Protein AF-A0A518GZV2-F1 (afdb_monomer_lite)

Foldseek 3Di:
DFPWDWAAEPVRPGTDTDRQVQWDKDWFFAPPDDPQFRQTFIWTQHPVGWIKTWTWGRDPDPDDDDDDPTDTHIYTDDLLVVLLSCCNGPVNDDDPSNPVNSVQSVDPVSVVCVVVVNHDPPDDQPFFQWAQDPVQRWIDGNNDTQDRDDPVLVLLVQVRVQCNVVVNDQKDFQSDPDPVSVVVSQVVVVVVCVVRVHQKHWDDDPRMIGMDGDPRPPPD

Organism: NCBI:txid2527974

Secondary structure (DSSP, 8-state):
---EEEEE-TTSS-EEEEEGGGSEEEEE--TTS-TT----EEEEE-TTS-EEEEEE------SS-------EEEEEE-HHHHHHHHHHHTTT---GGGGGGHHHHH-HHHHHHHHTT---TT--SSS---EEETTTTEEEETTEEEEEPPTT-HHHHHHHHHHHHTT--SEEE--SS-HHHHHHHHHHHHHHHHHHT-SEEEEEETTEEEEEE-------

Radius of gyration: 24.45 Å; chains: 1; bounding box: 64×36×70 Å

Structure (mmCIF, N/CA/C/O backbone):
data_AF-A0A518GZV2-F1
#
_entry.id   AF-A0A518GZV2-F1
#
loop_
_atom_site.group_PDB
_atom_site.id
_atom_site.type_symbol
_atom_site.label_atom_id
_atom_site.label_alt_id
_atom_site.label_comp_id
_atom_site.label_asym_id
_atom_site.label_entity_id
_atom_site.label_seq_id
_atom_site.pdbx_PDB_ins_code
_atom_site.Cartn_x
_atom_site.Cartn_y
_atom_site.Cartn_z
_atom_site.occupancy
_atom_site.B_iso_or_equiv
_atom_site.auth_seq_id
_atom_site.auth_comp_id
_atom_site.auth_asym_id
_atom_site.auth_atom_id
_atom_site.pdbx_PDB_model_num
ATOM 1 N N . MET A 1 1 ? 35.710 0.572 -11.833 1.00 52.84 1 MET A N 1
ATOM 2 C CA . MET A 1 1 ? 34.700 1.644 -11.861 1.00 52.84 1 MET A CA 1
ATOM 3 C C . MET A 1 1 ? 33.528 1.099 -11.088 1.00 52.84 1 MET A C 1
ATOM 5 O O . MET A 1 1 ? 33.204 -0.058 -11.306 1.00 52.84 1 MET A O 1
ATOM 9 N N . SER A 1 2 ? 33.038 1.833 -10.097 1.00 51.59 2 SER A N 1
ATOM 10 C CA . SER A 1 2 ? 31.837 1.422 -9.377 1.00 51.59 2 SER A CA 1
ATOM 11 C C . SER A 1 2 ? 30.657 2.058 -10.093 1.00 51.59 2 SER A C 1
ATOM 13 O O . SER A 1 2 ? 30.581 3.288 -10.125 1.00 51.59 2 SER A O 1
ATOM 15 N N . ASP A 1 3 ? 29.789 1.239 -10.682 1.00 80.88 3 ASP A N 1
ATOM 16 C CA . ASP A 1 3 ? 28.594 1.702 -11.389 1.00 80.88 3 ASP A CA 1
ATOM 17 C C . ASP A 1 3 ? 27.503 2.018 -10.356 1.00 80.88 3 ASP A C 1
ATOM 19 O O . ASP A 1 3 ? 26.580 1.238 -10.108 1.00 80.88 3 ASP A O 1
ATOM 23 N N . TYR A 1 4 ? 27.674 3.154 -9.673 1.00 87.38 4 TYR A N 1
ATOM 24 C CA . TYR A 1 4 ? 26.629 3.731 -8.838 1.00 87.38 4 TYR A CA 1
ATOM 25 C C . TYR A 1 4 ? 25.647 4.494 -9.720 1.00 87.38 4 TYR A C 1
ATOM 27 O O . TYR A 1 4 ? 26.049 5.388 -10.465 1.00 87.38 4 TYR A O 1
ATOM 35 N N . ILE A 1 5 ? 24.363 4.186 -9.580 1.00 88.75 5 ILE A N 1
ATOM 36 C CA . ILE A 1 5 ? 23.274 4.937 -10.212 1.00 88.75 5 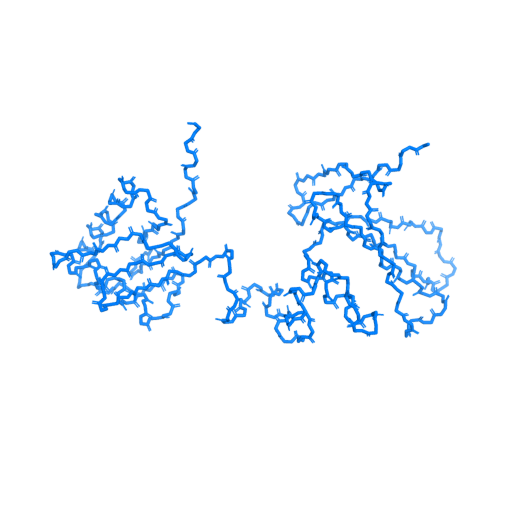ILE A CA 1
ATOM 37 C C . ILE A 1 5 ? 22.510 5.739 -9.163 1.00 88.75 5 ILE A C 1
ATOM 39 O O . ILE A 1 5 ? 22.469 5.358 -7.991 1.00 88.75 5 ILE A O 1
ATOM 43 N N . TRP A 1 6 ? 21.883 6.830 -9.591 1.00 86.12 6 TRP A N 1
ATOM 44 C CA . TRP A 1 6 ? 20.967 7.609 -8.763 1.00 86.12 6 TRP A CA 1
ATOM 45 C C . TRP A 1 6 ? 19.537 7.230 -9.116 1.00 86.12 6 TRP A C 1
ATOM 47 O O . TRP A 1 6 ? 19.106 7.418 -10.249 1.00 86.12 6 TRP A O 1
ATOM 57 N N . VAL A 1 7 ? 18.820 6.681 -8.140 1.00 84.69 7 VAL A N 1
ATOM 58 C CA . VAL A 1 7 ? 17.443 6.217 -8.308 1.00 84.69 7 VAL A CA 1
ATOM 59 C C . VAL A 1 7 ? 16.494 7.210 -7.664 1.00 84.69 7 VAL A C 1
ATOM 61 O O . VAL A 1 7 ? 16.694 7.597 -6.509 1.00 84.69 7 VAL A O 1
ATOM 64 N N . SER A 1 8 ? 15.463 7.608 -8.404 1.00 81.06 8 SER A N 1
ATOM 65 C CA . SER A 1 8 ? 14.376 8.443 -7.894 1.00 81.06 8 SER A CA 1
ATOM 66 C C . SER A 1 8 ? 13.304 7.583 -7.222 1.00 81.06 8 SER A C 1
ATOM 68 O O . SER A 1 8 ? 12.973 6.500 -7.702 1.00 81.06 8 SER A O 1
ATOM 70 N N . ARG A 1 9 ? 12.727 8.087 -6.128 1.00 76.75 9 ARG A N 1
ATOM 71 C CA . ARG A 1 9 ? 11.480 7.539 -5.571 1.00 76.75 9 ARG A CA 1
ATOM 72 C C . ARG A 1 9 ? 10.274 8.073 -6.339 1.00 76.75 9 ARG A C 1
ATOM 74 O O . ARG A 1 9 ? 10.326 9.212 -6.801 1.00 76.75 9 ARG A O 1
ATOM 81 N N . GLU A 1 10 ? 9.168 7.326 -6.366 1.00 60.62 10 GLU A N 1
ATOM 82 C CA . GLU A 1 10 ? 7.900 7.748 -6.998 1.00 60.62 10 GLU A CA 1
ATOM 83 C C . GLU A 1 10 ? 7.401 9.126 -6.516 1.00 60.62 10 GLU A C 1
ATOM 85 O O . GLU A 1 10 ? 6.753 9.858 -7.258 1.00 60.62 10 GLU A O 1
ATOM 90 N N . ASN A 1 11 ? 7.752 9.549 -5.294 1.00 56.66 11 ASN A N 1
ATOM 91 C CA . ASN A 1 11 ? 7.368 10.864 -4.770 1.00 56.66 11 ASN A CA 1
ATOM 92 C C . ASN A 1 11 ? 8.246 12.041 -5.247 1.00 56.66 11 ASN A C 1
ATOM 94 O O . ASN A 1 11 ? 8.014 13.169 -4.815 1.00 56.66 11 ASN A O 1
ATOM 98 N N . ALA A 1 12 ? 9.252 11.790 -6.093 1.00 59.66 12 ALA A N 1
ATOM 99 C CA . ALA A 1 12 ? 10.122 12.768 -6.757 1.00 59.66 12 ALA A CA 1
ATOM 100 C C . ALA A 1 12 ? 10.906 13.750 -5.850 1.00 59.66 12 ALA A C 1
ATOM 102 O O . ALA A 1 12 ? 11.525 14.687 -6.353 1.00 59.66 12 ALA A O 1
ATOM 103 N N . LEU A 1 13 ? 10.932 13.556 -4.524 1.00 55.88 13 LEU A N 1
ATOM 104 C CA . LEU A 1 13 ? 11.562 14.499 -3.580 1.00 55.88 13 LEU A CA 1
ATOM 105 C C . LEU A 1 13 ? 12.992 14.120 -3.156 1.00 55.88 13 LEU A C 1
ATOM 107 O O . LEU A 1 13 ? 13.599 14.826 -2.349 1.00 55.88 13 LEU A O 1
ATOM 111 N N . GLY A 1 14 ? 13.558 13.036 -3.693 1.00 71.50 14 GLY A N 1
ATOM 112 C CA . GLY A 1 14 ? 14.938 12.648 -3.409 1.00 71.50 14 GLY A CA 1
ATOM 113 C C . GLY A 1 14 ? 15.449 11.495 -4.267 1.00 71.50 14 GLY A C 1
ATOM 114 O O . GLY A 1 14 ? 14.668 10.696 -4.784 1.00 71.50 14 GLY A O 1
ATOM 115 N N . GLN A 1 15 ? 16.776 11.419 -4.381 1.00 83.94 15 GLN A N 1
ATOM 116 C CA . GLN A 1 15 ? 17.492 10.324 -5.030 1.00 83.94 15 GLN A CA 1
ATOM 117 C C . GLN A 1 15 ? 18.386 9.598 -4.029 1.00 83.94 15 GLN A C 1
ATOM 119 O O . GLN A 1 15 ? 18.891 10.200 -3.077 1.00 83.94 15 GLN A O 1
ATOM 124 N N . PHE A 1 16 ? 18.618 8.310 -4.258 1.00 83.06 16 PHE A N 1
ATOM 125 C CA . PHE A 1 16 ? 19.595 7.529 -3.505 1.00 83.06 16 PHE A CA 1
ATOM 126 C C . PHE A 1 16 ? 20.538 6.787 -4.447 1.00 83.06 16 PHE A C 1
ATOM 128 O O . PHE A 1 16 ? 20.163 6.407 -5.554 1.00 83.06 16 PHE A O 1
ATOM 135 N N . ALA A 1 17 ? 21.775 6.591 -3.992 1.00 90.19 17 ALA A N 1
ATOM 136 C CA . ALA A 1 17 ? 22.772 5.845 -4.741 1.00 90.19 17 ALA A CA 1
ATOM 137 C C . ALA A 1 17 ? 22.552 4.333 -4.570 1.00 90.19 17 ALA A C 1
ATOM 139 O O . ALA A 1 17 ? 22.414 3.849 -3.442 1.00 90.19 17 ALA A O 1
ATOM 140 N N . VAL A 1 18 ? 22.568 3.590 -5.676 1.00 89.62 18 VAL A N 1
ATOM 141 C CA . VAL A 1 18 ? 22.506 2.120 -5.696 1.00 89.62 18 VAL A CA 1
ATOM 142 C C . VAL A 1 18 ? 23.759 1.564 -6.350 1.00 89.62 18 VAL A C 1
ATOM 144 O O . VAL A 1 18 ? 24.149 2.010 -7.424 1.00 89.62 18 VAL A O 1
ATOM 147 N N . ASP A 1 19 ? 24.377 0.580 -5.699 1.00 93.00 19 ASP A N 1
ATOM 148 C CA . ASP A 1 19 ? 25.480 -0.204 -6.257 1.00 93.00 19 ASP A CA 1
ATOM 149 C C . ASP A 1 19 ? 24.919 -1.385 -7.057 1.00 93.00 19 ASP A C 1
ATOM 151 O O . ASP A 1 19 ? 24.487 -2.393 -6.480 1.00 93.00 19 ASP A O 1
ATOM 155 N N . LEU A 1 20 ? 24.916 -1.272 -8.387 1.00 89.62 20 LEU A N 1
ATOM 156 C CA . LEU A 1 20 ? 24.349 -2.304 -9.256 1.00 89.62 20 LEU A CA 1
ATOM 157 C C . LEU A 1 20 ? 25.100 -3.639 -9.175 1.00 89.62 20 LEU A C 1
ATOM 159 O O . LEU A 1 20 ? 24.491 -4.686 -9.396 1.00 89.62 20 LEU A O 1
ATOM 163 N N . HIS A 1 21 ? 26.381 -3.651 -8.791 1.00 91.00 21 HIS A N 1
ATOM 164 C CA . HIS A 1 21 ? 27.152 -4.895 -8.663 1.00 91.00 21 HIS A CA 1
ATOM 165 C C . HIS A 1 21 ? 26.687 -5.771 -7.501 1.00 91.00 21 HIS A C 1
ATOM 167 O O . HIS A 1 21 ? 27.001 -6.961 -7.453 1.00 91.00 21 HIS A O 1
ATOM 173 N N . ARG A 1 22 ? 25.951 -5.189 -6.551 1.00 92.38 22 ARG A N 1
ATOM 174 C CA . ARG A 1 22 ? 25.375 -5.910 -5.415 1.00 92.38 22 ARG A CA 1
ATOM 175 C C . ARG A 1 22 ? 23.944 -6.370 -5.668 1.00 92.38 22 ARG A C 1
ATOM 177 O O . ARG A 1 22 ? 23.386 -7.043 -4.807 1.00 92.38 22 ARG A O 1
ATOM 184 N N . CYS A 1 23 ? 23.355 -5.996 -6.798 1.00 93.50 23 CYS A N 1
ATOM 185 C CA . CYS A 1 23 ? 21.969 -6.297 -7.108 1.00 93.50 23 CYS A CA 1
ATOM 186 C C . CYS A 1 23 ? 21.848 -7.578 -7.938 1.00 93.50 23 CYS A C 1
ATOM 188 O O . CYS A 1 23 ? 22.694 -7.877 -8.784 1.00 93.50 23 CYS A O 1
ATOM 190 N N . GLN A 1 24 ? 20.755 -8.311 -7.746 1.00 94.12 24 GLN A N 1
ATOM 191 C CA . GLN A 1 24 ? 20.370 -9.373 -8.667 1.00 94.12 24 GLN A CA 1
ATOM 192 C C . GLN A 1 24 ? 19.677 -8.750 -9.878 1.00 94.12 24 GLN A C 1
ATOM 194 O O . GLN A 1 24 ? 18.736 -7.976 -9.732 1.00 94.12 24 GLN A O 1
ATOM 199 N N . ARG A 1 25 ? 20.160 -9.066 -11.081 1.00 93.56 25 ARG A N 1
ATOM 200 C CA . ARG A 1 25 ? 19.688 -8.462 -12.331 1.00 93.56 25 ARG A CA 1
ATOM 201 C C . ARG A 1 25 ? 18.723 -9.391 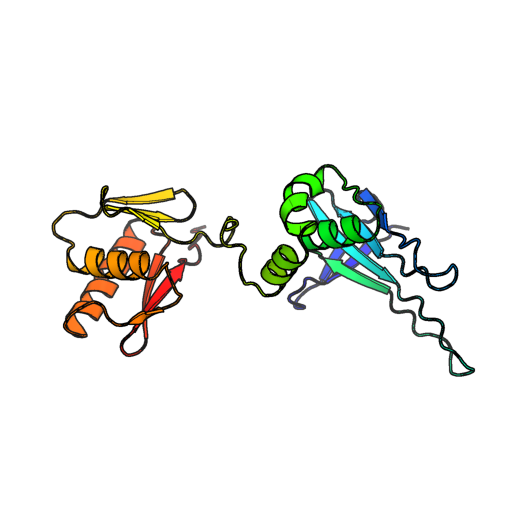-13.064 1.00 93.56 25 ARG A C 1
ATOM 203 O O . ARG A 1 25 ? 19.066 -10.537 -13.348 1.00 93.56 25 ARG A O 1
ATOM 210 N N . PHE A 1 26 ? 17.582 -8.848 -13.473 1.00 91.06 26 PHE A N 1
ATOM 211 C CA . PHE A 1 26 ? 16.558 -9.515 -14.268 1.00 91.06 26 PHE A CA 1
ATOM 212 C C . PHE A 1 26 ? 16.372 -8.763 -15.584 1.00 91.06 26 PHE A C 1
ATOM 214 O O . PHE A 1 26 ? 16.049 -7.578 -15.597 1.00 91.06 26 PHE A O 1
ATOM 221 N N . ARG A 1 27 ? 16.617 -9.437 -16.708 1.00 87.25 27 ARG A N 1
ATOM 222 C CA . ARG A 1 27 ? 16.470 -8.854 -18.045 1.00 87.25 27 ARG A CA 1
ATOM 223 C C . ARG A 1 27 ? 15.142 -9.312 -18.632 1.00 87.25 27 ARG A C 1
ATOM 225 O O . ARG A 1 27 ? 14.979 -10.503 -18.881 1.00 87.25 27 ARG A O 1
ATOM 232 N N . VAL A 1 28 ? 14.233 -8.370 -18.865 1.00 81.19 28 VAL A N 1
ATOM 233 C CA . VAL A 1 28 ? 12.931 -8.641 -19.473 1.00 81.19 28 VAL A CA 1
ATOM 234 C C . VAL A 1 28 ? 12.968 -8.148 -20.914 1.00 81.19 28 VAL A C 1
ATOM 236 O O . VAL A 1 28 ? 13.054 -6.951 -21.176 1.00 81.19 28 VAL A O 1
ATOM 239 N N . SER A 1 29 ? 12.961 -9.090 -21.851 1.00 73.06 29 SER A N 1
ATOM 240 C CA . SER A 1 29 ? 12.822 -8.828 -23.285 1.00 73.06 29 SER A CA 1
ATOM 241 C C . SER A 1 29 ? 11.409 -9.206 -23.705 1.00 73.06 29 SER A C 1
ATOM 243 O O . SER A 1 29 ? 11.003 -10.332 -23.428 1.00 73.06 29 SER A O 1
ATOM 245 N N . ASP A 1 30 ? 10.676 -8.309 -24.365 1.00 69.56 30 ASP A N 1
ATOM 246 C CA . ASP A 1 30 ? 9.391 -8.668 -24.967 1.00 69.56 30 ASP A CA 1
ATOM 247 C C . ASP A 1 30 ? 9.653 -9.312 -26.338 1.00 69.56 30 ASP A C 1
ATOM 249 O O . ASP A 1 30 ? 10.042 -8.610 -27.272 1.00 69.56 30 ASP A O 1
ATOM 253 N N . PRO A 1 31 ? 9.448 -10.632 -26.498 1.00 67.12 31 PRO A N 1
ATOM 254 C CA . PRO A 1 31 ? 9.729 -11.319 -27.757 1.00 67.12 31 PRO A CA 1
ATOM 255 C C . PRO A 1 31 ? 8.790 -10.896 -28.898 1.00 67.12 31 PRO A C 1
ATOM 257 O O . PRO A 1 31 ? 9.008 -11.291 -30.042 1.00 67.12 31 PRO A O 1
ATOM 260 N N . ARG A 1 32 ? 7.720 -10.141 -28.606 1.00 66.62 32 ARG A N 1
ATOM 261 C CA . ARG A 1 32 ? 6.765 -9.634 -29.601 1.00 66.62 32 ARG A CA 1
ATOM 262 C C . ARG A 1 32 ? 7.215 -8.314 -30.215 1.00 66.62 32 ARG A C 1
ATOM 264 O O . ARG A 1 32 ? 6.684 -7.932 -31.257 1.00 66.62 32 ARG A O 1
ATOM 271 N N . ILE A 1 33 ? 8.149 -7.609 -29.579 1.00 63.59 33 ILE A N 1
ATOM 272 C CA . ILE A 1 33 ? 8.684 -6.359 -30.107 1.00 63.59 33 ILE A CA 1
ATOM 273 C C . ILE A 1 33 ? 9.853 -6.724 -31.032 1.00 63.59 33 ILE A C 1
ATOM 275 O O . ILE A 1 33 ? 10.789 -7.408 -30.630 1.00 63.59 33 ILE A O 1
ATOM 279 N N . HIS A 1 34 ? 9.737 -6.359 -32.313 1.00 55.53 34 HIS A N 1
ATOM 280 C CA . HIS A 1 34 ? 10.716 -6.684 -33.356 1.00 55.53 34 HIS A CA 1
ATOM 281 C C . HIS A 1 34 ? 12.145 -6.257 -32.971 1.00 55.53 34 HIS A C 1
ATOM 283 O O . HIS A 1 34 ? 12.321 -5.252 -32.289 1.00 55.53 34 HIS A O 1
ATOM 289 N N . GLU A 1 35 ? 13.138 -6.979 -33.509 1.00 57.12 35 GLU A N 1
ATOM 290 C CA . GLU A 1 35 ? 14.598 -6.947 -33.251 1.00 57.12 35 GLU A CA 1
ATOM 291 C C . GLU A 1 35 ? 15.288 -5.565 -33.158 1.00 57.12 35 GLU A C 1
ATOM 293 O O . GLU A 1 35 ? 16.473 -5.491 -32.840 1.00 57.12 35 GLU A O 1
ATOM 298 N N . TRP A 1 36 ? 14.598 -4.468 -33.468 1.00 55.41 36 TRP A N 1
ATOM 299 C CA . TRP A 1 36 ? 15.145 -3.108 -33.505 1.00 55.41 36 TRP A CA 1
ATOM 300 C C . TRP A 1 36 ? 14.583 -2.191 -32.411 1.00 55.41 36 TRP A C 1
ATOM 302 O O . TRP A 1 36 ? 15.079 -1.082 -32.246 1.00 55.41 36 TRP A O 1
ATOM 312 N N . ALA A 1 37 ? 13.580 -2.648 -31.657 1.00 53.34 37 ALA A N 1
ATOM 313 C CA . ALA A 1 37 ? 12.987 -1.934 -30.530 1.00 53.34 37 ALA A CA 1
ATOM 314 C C . ALA A 1 37 ? 13.052 -2.810 -29.272 1.00 53.34 37 ALA A C 1
ATOM 316 O O . ALA A 1 37 ? 12.044 -3.082 -28.626 1.00 53.34 37 ALA A O 1
ATOM 317 N N . ASP A 1 38 ? 14.257 -3.267 -28.923 1.00 54.62 38 ASP A N 1
ATOM 318 C CA . ASP A 1 38 ? 14.536 -3.865 -27.617 1.00 54.62 38 ASP A CA 1
ATOM 319 C C . ASP A 1 38 ? 14.320 -2.787 -26.536 1.00 54.62 38 ASP A C 1
ATOM 321 O O . ASP A 1 38 ? 15.277 -2.202 -26.022 1.00 54.62 38 ASP A O 1
ATOM 325 N N . THR A 1 39 ? 13.063 -2.494 -26.183 1.00 58.09 39 THR A N 1
ATOM 326 C CA . THR A 1 39 ? 12.733 -1.799 -24.938 1.00 58.09 39 THR A CA 1
ATOM 327 C C . THR A 1 39 ? 13.089 -2.763 -23.823 1.00 58.09 39 THR A C 1
ATOM 329 O O . THR A 1 39 ? 12.298 -3.603 -23.382 1.00 58.09 39 THR A O 1
ATOM 332 N N . LEU A 1 40 ? 14.355 -2.701 -23.435 1.00 65.88 40 LEU A N 1
ATOM 333 C CA . LEU A 1 40 ? 14.915 -3.582 -22.448 1.00 65.88 40 LEU A CA 1
ATOM 334 C C . LEU A 1 40 ? 14.557 -3.040 -21.073 1.00 65.88 40 LEU A C 1
ATOM 336 O O . LEU A 1 40 ? 15.272 -2.212 -20.518 1.00 65.88 40 LEU A O 1
ATOM 340 N N . CYS A 1 41 ? 13.464 -3.534 -20.500 1.00 84.25 41 CYS A N 1
ATOM 341 C CA . CYS A 1 41 ? 13.237 -3.323 -19.079 1.00 84.25 41 CYS A CA 1
ATOM 342 C C . CYS A 1 41 ? 14.202 -4.234 -18.316 1.00 84.25 41 CYS A C 1
ATOM 344 O O . CYS A 1 41 ? 14.110 -5.466 -18.363 1.00 84.25 41 CYS A O 1
ATOM 346 N N . ILE A 1 42 ? 15.174 -3.624 -17.644 1.00 90.94 42 ILE A N 1
ATOM 347 C CA . ILE A 1 42 ? 16.039 -4.335 -16.707 1.00 90.94 42 ILE A CA 1
ATOM 348 C C . ILE A 1 42 ? 15.532 -4.021 -15.306 1.00 90.94 42 ILE A C 1
ATOM 350 O O . ILE A 1 42 ? 15.394 -2.858 -14.949 1.00 90.94 42 ILE A O 1
ATOM 354 N N . TYR A 1 43 ? 15.303 -5.051 -14.502 1.00 93.94 43 TYR A N 1
ATOM 355 C CA . TYR A 1 43 ? 15.004 -4.892 -13.086 1.00 93.94 43 TYR A CA 1
ATOM 356 C C . TYR A 1 43 ? 16.207 -5.324 -12.255 1.00 93.94 43 TYR A C 1
ATOM 358 O O . TYR A 1 43 ? 16.899 -6.289 -12.592 1.00 93.94 43 TYR A O 1
ATOM 366 N N . TYR A 1 44 ? 16.452 -4.618 -11.162 1.00 95.00 44 TYR A N 1
ATOM 367 C CA . TYR A 1 44 ? 17.484 -4.936 -10.189 1.00 95.00 44 TYR A CA 1
ATOM 368 C C . TYR A 1 44 ? 16.838 -5.121 -8.820 1.00 95.00 44 TYR A C 1
ATOM 370 O O . TYR A 1 44 ? 16.173 -4.211 -8.336 1.00 95.00 44 TYR A O 1
ATOM 378 N N . LEU A 1 45 ? 17.055 -6.273 -8.191 1.00 95.12 45 LEU A N 1
ATOM 379 C CA . LEU A 1 45 ? 16.702 -6.509 -6.794 1.00 95.12 45 LEU A CA 1
ATOM 380 C C . LEU A 1 45 ? 17.915 -6.187 -5.922 1.00 95.12 45 LEU A C 1
ATOM 382 O O . LEU A 1 45 ? 18.966 -6.828 -6.033 1.00 95.12 45 LEU A O 1
ATOM 386 N N . THR A 1 46 ? 17.789 -5.172 -5.079 1.00 94.25 46 THR A N 1
ATOM 387 C CA . THR A 1 46 ? 18.839 -4.750 -4.151 1.00 94.25 46 THR A CA 1
ATOM 388 C C . THR A 1 46 ? 18.948 -5.720 -2.960 1.00 94.25 46 THR A C 1
ATOM 390 O O . THR A 1 46 ? 17.978 -6.397 -2.614 1.00 94.25 46 THR A O 1
ATOM 393 N N . PRO A 1 47 ? 20.094 -5.772 -2.247 1.00 91.69 47 PRO A N 1
ATOM 394 C CA . PRO A 1 47 ? 20.242 -6.612 -1.051 1.00 91.69 47 PRO A CA 1
ATOM 395 C C . PRO A 1 47 ? 19.261 -6.310 0.091 1.00 91.69 47 PRO A C 1
ATOM 397 O O . PRO A 1 47 ? 19.093 -7.143 0.976 1.00 91.69 47 PRO A O 1
ATOM 400 N N . ASP A 1 48 ? 18.673 -5.113 0.109 1.00 88.81 48 ASP A N 1
ATOM 401 C CA . ASP A 1 48 ? 17.662 -4.695 1.085 1.00 88.81 48 ASP A CA 1
ATOM 402 C C . ASP A 1 48 ? 16.216 -4.912 0.599 1.00 88.81 48 ASP A C 1
ATOM 404 O O . ASP A 1 48 ? 15.287 -4.476 1.270 1.00 88.81 48 ASP A O 1
ATOM 408 N N . GLY A 1 49 ? 16.021 -5.619 -0.522 1.00 91.00 49 GLY A N 1
ATOM 409 C CA . GLY A 1 49 ? 14.709 -6.079 -0.988 1.00 91.00 49 GLY A CA 1
ATOM 410 C C . GLY A 1 49 ? 13.940 -5.096 -1.870 1.00 91.00 49 GLY A C 1
ATOM 411 O O . GLY A 1 49 ? 12.761 -5.314 -2.127 1.00 91.00 49 GLY A O 1
ATOM 412 N N . ARG A 1 50 ? 14.577 -4.019 -2.339 1.00 92.25 50 ARG A N 1
ATOM 413 C CA . ARG A 1 50 ? 13.947 -3.021 -3.210 1.00 92.25 50 ARG A CA 1
ATOM 414 C C . ARG A 1 50 ? 14.136 -3.384 -4.672 1.00 92.25 50 ARG A C 1
ATOM 416 O O . ARG A 1 50 ? 15.186 -3.895 -5.067 1.00 92.25 50 ARG A O 1
ATOM 423 N N . TRP A 1 51 ? 13.138 -3.060 -5.479 1.00 94.88 51 TRP A N 1
ATOM 424 C CA . TRP A 1 51 ? 13.198 -3.250 -6.917 1.00 94.88 51 TRP A CA 1
ATOM 425 C C . TRP A 1 51 ? 13.495 -1.932 -7.615 1.00 94.88 51 TRP A C 1
ATOM 427 O O . TRP A 1 51 ? 12.832 -0.927 -7.385 1.00 94.88 51 TRP A O 1
ATOM 437 N N . ILE A 1 52 ? 14.506 -1.938 -8.479 1.00 94.50 52 ILE A N 1
ATOM 438 C CA . ILE A 1 52 ? 14.855 -0.800 -9.326 1.00 94.50 52 ILE A CA 1
ATOM 439 C C . ILE A 1 52 ? 14.565 -1.172 -10.769 1.00 94.50 52 ILE A C 1
ATOM 441 O O . ILE A 1 52 ? 15.146 -2.127 -11.289 1.00 94.50 52 ILE A O 1
ATOM 445 N N . LYS A 1 53 ? 13.699 -0.409 -11.424 1.00 93.06 53 LYS A N 1
ATOM 446 C CA . LYS A 1 53 ? 13.450 -0.500 -12.857 1.00 93.06 53 LYS A CA 1
ATOM 447 C C . LYS A 1 53 ? 14.410 0.433 -13.582 1.00 93.06 53 LYS A C 1
ATOM 449 O O . LYS A 1 53 ? 14.515 1.616 -13.275 1.00 93.06 53 LYS A O 1
ATOM 454 N N . HIS A 1 54 ? 15.127 -0.127 -14.541 1.00 91.81 54 HIS A N 1
ATOM 455 C CA . HIS A 1 54 ? 15.944 0.594 -15.499 1.00 91.81 54 HIS A CA 1
ATOM 456 C C . HIS A 1 54 ? 15.225 0.568 -16.840 1.00 91.81 54 HIS A C 1
ATOM 458 O O . HIS A 1 54 ? 14.984 -0.505 -17.411 1.00 91.81 54 HIS A O 1
ATOM 464 N N . VAL A 1 55 ? 14.874 1.760 -17.309 1.00 84.31 55 VAL A N 1
ATOM 465 C CA . VAL A 1 55 ? 14.231 1.971 -18.598 1.00 84.31 55 VAL A CA 1
ATOM 466 C C . VAL A 1 55 ? 15.233 2.676 -19.500 1.00 84.31 55 VAL A C 1
ATOM 468 O O . VAL A 1 55 ? 15.695 3.773 -19.191 1.00 84.31 55 VAL A O 1
ATOM 471 N N . GLY A 1 56 ? 15.588 2.002 -20.591 1.00 79.50 56 GLY A N 1
ATOM 472 C CA . GLY A 1 56 ? 16.275 2.611 -21.720 1.00 79.50 56 GLY A CA 1
ATOM 473 C C . GLY A 1 56 ? 15.311 2.649 -22.895 1.00 79.50 56 GLY A C 1
ATOM 474 O O . GLY A 1 56 ? 14.875 1.592 -23.362 1.00 79.50 56 GLY A O 1
ATOM 475 N N . ASP A 1 57 ? 14.954 3.846 -23.352 1.00 65.19 57 ASP A N 1
ATOM 476 C CA . ASP A 1 57 ? 14.124 3.997 -24.544 1.00 65.19 57 ASP A CA 1
ATOM 477 C C . ASP A 1 57 ? 14.990 3.891 -25.804 1.00 65.19 57 ASP A C 1
ATOM 479 O O . ASP A 1 57 ? 15.787 4.770 -26.121 1.00 65.19 57 ASP A O 1
ATOM 483 N N . ASN A 1 58 ? 14.804 2.799 -26.547 1.00 59.75 58 ASN A N 1
ATOM 484 C CA . ASN A 1 58 ? 15.268 2.656 -27.925 1.00 59.75 58 ASN A CA 1
ATOM 485 C C . ASN A 1 58 ? 14.078 2.915 -28.853 1.00 59.75 58 ASN A C 1
ATOM 487 O O . ASN A 1 58 ? 13.435 1.984 -29.336 1.00 59.75 58 ASN A O 1
ATOM 491 N N . MET A 1 59 ? 13.745 4.184 -29.077 1.00 54.75 59 MET A N 1
ATOM 492 C CA . MET A 1 59 ? 12.766 4.549 -30.100 1.00 54.75 59 MET A CA 1
ATOM 493 C C . MET A 1 59 ? 13.505 4.823 -31.416 1.00 54.75 59 MET A C 1
ATOM 495 O O . MET A 1 59 ? 14.244 5.806 -31.497 1.00 54.75 59 MET A O 1
ATOM 499 N N . PRO A 1 60 ? 13.328 3.999 -32.467 1.00 50.75 60 PRO A N 1
ATOM 500 C CA . PRO A 1 60 ? 13.805 4.360 -33.792 1.00 50.75 60 PRO A CA 1
ATOM 501 C C . PRO A 1 60 ? 12.986 5.555 -34.293 1.00 50.75 60 PRO A C 1
ATOM 503 O O . PRO A 1 60 ? 11.802 5.426 -34.612 1.00 50.75 60 PRO A O 1
ATOM 506 N N . VAL A 1 61 ? 13.603 6.734 -34.362 1.00 50.62 61 VAL A N 1
ATOM 507 C CA . VAL A 1 61 ? 12.990 7.888 -35.025 1.00 50.62 61 VAL A CA 1
ATOM 508 C C . VAL A 1 61 ? 13.072 7.638 -36.527 1.00 50.62 61 VAL A C 1
ATOM 510 O O . VAL A 1 61 ? 14.152 7.554 -37.112 1.00 50.62 61 VAL A O 1
ATOM 513 N N . ASN A 1 62 ? 11.916 7.475 -37.165 1.00 52.59 62 ASN A N 1
ATOM 514 C CA . ASN A 1 62 ? 11.833 7.477 -38.618 1.00 52.59 62 ASN A CA 1
ATOM 515 C C . ASN A 1 62 ? 12.156 8.890 -39.133 1.00 52.59 62 ASN A C 1
ATOM 517 O O . ASN A 1 62 ? 11.282 9.752 -39.115 1.00 52.59 62 ASN A O 1
ATOM 521 N N . GLY A 1 63 ? 13.374 9.092 -39.641 1.00 53.00 63 GLY A N 1
ATOM 522 C CA . GLY A 1 63 ? 13.738 10.224 -40.501 1.00 53.00 63 GLY A CA 1
ATOM 523 C C . GLY A 1 63 ? 14.680 11.253 -39.869 1.00 53.00 63 GLY A C 1
ATOM 524 O O . GLY A 1 63 ? 14.316 11.896 -38.899 1.00 53.00 63 GLY A O 1
ATOM 525 N N . ASP A 1 64 ? 15.870 11.374 -40.468 1.00 63.25 64 ASP A N 1
ATOM 526 C CA . ASP A 1 64 ? 16.800 12.512 -40.656 1.00 63.25 64 ASP A CA 1
ATOM 527 C C . ASP A 1 64 ? 16.972 13.662 -39.623 1.00 63.25 64 ASP A C 1
ATOM 529 O O . ASP A 1 64 ? 17.785 14.552 -39.880 1.00 63.25 64 ASP A O 1
ATOM 533 N N . GLU A 1 65 ? 16.322 13.678 -38.458 1.00 57.88 65 GLU A N 1
ATOM 534 C CA . GLU A 1 65 ? 16.418 14.775 -37.478 1.00 57.88 65 GLU A CA 1
ATOM 535 C C . GLU A 1 65 ? 17.202 14.384 -36.205 1.00 57.88 65 GLU A C 1
ATOM 537 O O . GLU A 1 65 ? 16.771 13.540 -35.432 1.00 57.88 65 GLU A O 1
ATOM 542 N N . GLU A 1 66 ? 18.352 15.055 -36.028 1.00 58.16 66 GLU A N 1
ATOM 543 C CA . GLU A 1 66 ? 19.221 15.235 -34.840 1.00 58.16 66 GLU A CA 1
ATOM 544 C C . GLU A 1 66 ? 19.728 14.019 -34.006 1.00 58.16 66 GLU A C 1
ATOM 546 O O . GLU A 1 66 ? 19.063 13.001 -33.842 1.00 58.16 66 GLU A O 1
ATOM 551 N N . PRO A 1 67 ? 20.957 14.096 -33.438 1.00 48.38 67 PRO A N 1
ATOM 552 C CA . PRO A 1 67 ? 21.519 13.032 -32.614 1.00 48.38 67 PRO A CA 1
ATOM 553 C C . PRO A 1 67 ? 20.906 13.034 -31.204 1.00 48.38 67 PRO A C 1
ATOM 555 O O . PRO A 1 67 ? 21.288 13.835 -30.361 1.00 48.38 67 PRO A O 1
ATOM 558 N N . TRP A 1 68 ? 19.976 12.103 -30.999 1.00 57.41 68 TRP A N 1
ATOM 559 C CA . TRP A 1 68 ? 19.591 11.387 -29.771 1.00 57.41 68 TRP A CA 1
ATOM 560 C C . TRP A 1 68 ? 20.034 11.997 -28.427 1.00 57.41 68 TRP A C 1
ATOM 562 O O . TRP A 1 68 ? 21.208 11.915 -28.058 1.00 57.41 68 TRP A O 1
ATOM 572 N N . ASP A 1 69 ? 19.069 12.456 -27.628 1.00 52.69 69 ASP A N 1
ATOM 573 C CA . ASP A 1 69 ? 19.244 12.522 -26.175 1.00 52.69 69 ASP A CA 1
ATOM 574 C C . ASP A 1 69 ? 18.817 11.161 -25.606 1.00 52.69 69 ASP A C 1
ATOM 576 O O . ASP A 1 69 ? 17.633 10.823 -25.555 1.00 52.69 69 ASP A O 1
ATOM 580 N N . TRP A 1 70 ? 19.800 10.316 -25.299 1.00 62.88 70 TRP A N 1
ATOM 581 C CA . TRP A 1 70 ? 19.572 8.999 -24.711 1.00 62.88 70 TRP A CA 1
ATOM 582 C C . TRP A 1 70 ? 19.053 9.182 -23.285 1.00 62.88 70 TRP A C 1
ATOM 584 O O . TRP A 1 70 ? 19.815 9.494 -22.370 1.00 62.88 70 TRP A O 1
ATOM 594 N N . GLY A 1 71 ? 17.750 8.989 -23.092 1.00 68.81 71 GLY A N 1
ATOM 595 C CA . GLY A 1 71 ? 17.152 8.941 -21.767 1.00 68.81 71 GLY A CA 1
ATOM 596 C C . GLY A 1 71 ? 17.346 7.561 -21.151 1.00 68.81 71 GLY A C 1
ATOM 597 O O . GLY A 1 71 ? 16.542 6.666 -21.391 1.00 68.81 71 GLY A O 1
ATOM 598 N N . GLU A 1 72 ? 18.395 7.385 -20.351 1.00 84.75 72 GLU A N 1
ATOM 599 C CA . GLU A 1 72 ? 18.429 6.312 -19.355 1.00 84.75 72 GLU A CA 1
ATOM 600 C C . GLU A 1 72 ? 17.907 6.871 -18.035 1.00 84.75 72 GLU A C 1
ATOM 602 O O . GLU A 1 72 ? 18.431 7.862 -17.516 1.00 84.75 72 GLU A O 1
ATOM 607 N N . TRP A 1 73 ? 16.888 6.234 -17.465 1.00 85.25 73 TRP A N 1
ATOM 608 C CA . TRP A 1 73 ? 16.447 6.564 -16.116 1.00 85.25 73 TRP A CA 1
ATOM 609 C C . TRP A 1 73 ? 16.208 5.322 -15.271 1.00 85.25 73 TRP A C 1
ATOM 611 O O . TRP A 1 73 ? 15.985 4.207 -15.754 1.00 85.25 73 TRP A O 1
ATOM 621 N N . TYR A 1 74 ? 16.294 5.554 -13.965 1.00 90.06 74 TYR A N 1
ATOM 622 C CA . TYR A 1 74 ? 16.174 4.540 -12.938 1.00 90.06 74 TYR A CA 1
ATOM 623 C C . TYR A 1 74 ? 15.134 4.988 -11.922 1.00 90.06 74 TYR A C 1
ATOM 625 O O . TYR A 1 74 ? 15.247 6.067 -11.330 1.00 90.06 74 TYR A O 1
ATOM 633 N N . GLU A 1 75 ? 14.143 4.139 -11.702 1.00 90.25 75 GLU A N 1
ATOM 634 C CA . GLU A 1 75 ? 13.069 4.369 -10.744 1.00 90.25 75 GLU A CA 1
ATOM 635 C C . GLU A 1 75 ? 12.936 3.178 -9.802 1.00 90.25 75 GLU A C 1
ATOM 637 O O . GLU A 1 75 ? 13.174 2.028 -10.177 1.00 90.25 75 GLU A O 1
ATOM 642 N N . GLU A 1 76 ? 12.611 3.460 -8.546 1.00 90.50 76 GLU A N 1
ATOM 643 C CA . GLU A 1 76 ? 12.169 2.425 -7.619 1.00 90.50 76 GLU A CA 1
ATOM 644 C C . GLU A 1 76 ? 10.772 1.962 -8.054 1.00 90.50 76 GLU A C 1
ATOM 646 O O . GLU A 1 76 ? 9.913 2.797 -8.322 1.00 90.50 76 GLU A O 1
ATOM 651 N N . ALA A 1 77 ? 10.575 0.650 -8.167 1.00 91.69 77 ALA A N 1
ATOM 652 C CA . ALA A 1 77 ? 9.323 0.037 -8.597 1.00 91.69 77 ALA A CA 1
ATOM 653 C C . ALA A 1 77 ? 8.751 -0.827 -7.474 1.00 91.69 77 ALA A C 1
ATOM 655 O O . ALA A 1 77 ? 9.492 -1.498 -6.752 1.00 91.69 77 ALA A O 1
ATOM 656 N N . GLU A 1 78 ? 7.429 -0.853 -7.356 1.00 92.06 78 GLU A N 1
ATOM 657 C CA . GLU A 1 78 ? 6.758 -1.719 -6.391 1.00 92.06 78 GLU A CA 1
ATOM 658 C C . GLU A 1 78 ? 6.819 -3.187 -6.858 1.00 92.06 78 GLU A C 1
ATOM 660 O O . GLU A 1 78 ? 6.644 -3.459 -8.053 1.00 92.06 78 GLU A O 1
ATOM 665 N N . PRO A 1 79 ? 7.021 -4.173 -5.960 1.00 94.00 79 PRO A N 1
ATOM 666 C CA . PRO A 1 79 ? 7.148 -5.583 -6.339 1.00 94.00 79 PRO A CA 1
ATOM 667 C C . PRO A 1 79 ? 6.010 -6.103 -7.229 1.00 94.00 79 PRO A C 1
ATOM 669 O O . PRO A 1 79 ? 6.249 -6.847 -8.177 1.00 94.00 79 PRO A O 1
ATOM 672 N N . VAL A 1 80 ? 4.771 -5.670 -6.984 1.00 92.94 80 VAL A N 1
ATOM 673 C CA . VAL A 1 80 ? 3.602 -6.057 -7.790 1.00 92.94 80 VAL A CA 1
ATOM 674 C C . VAL A 1 80 ? 3.626 -5.471 -9.208 1.00 92.94 80 VAL A C 1
ATOM 676 O O . VAL A 1 80 ? 3.228 -6.167 -10.142 1.00 92.94 80 VAL A O 1
ATOM 679 N N . GLN A 1 81 ? 4.167 -4.260 -9.409 1.00 92.06 81 GLN A N 1
ATOM 680 C CA . GLN A 1 81 ? 4.404 -3.706 -10.753 1.00 92.06 81 GLN A CA 1
ATOM 681 C C . GLN A 1 81 ? 5.434 -4.556 -11.497 1.00 92.06 81 GLN A C 1
ATOM 683 O O . GLN A 1 81 ? 5.222 -4.923 -12.652 1.00 92.06 81 GLN A O 1
ATOM 688 N N . VAL A 1 82 ? 6.528 -4.925 -10.821 1.00 94.19 82 VAL A N 1
ATOM 689 C CA . VAL A 1 82 ? 7.567 -5.781 -11.406 1.00 94.19 82 VAL A CA 1
ATOM 690 C C . VAL A 1 82 ? 7.006 -7.155 -11.756 1.00 94.19 82 VAL A C 1
ATOM 692 O O . VAL A 1 82 ? 7.262 -7.661 -12.847 1.00 94.19 82 VAL A O 1
ATOM 695 N N . ALA A 1 83 ? 6.214 -7.751 -10.862 1.00 94.75 83 ALA A N 1
ATOM 696 C CA . ALA A 1 83 ? 5.571 -9.034 -11.101 1.00 94.75 83 ALA A CA 1
ATOM 697 C C . ALA A 1 83 ? 4.626 -8.968 -12.309 1.00 94.75 83 ALA A C 1
ATOM 699 O O . ALA A 1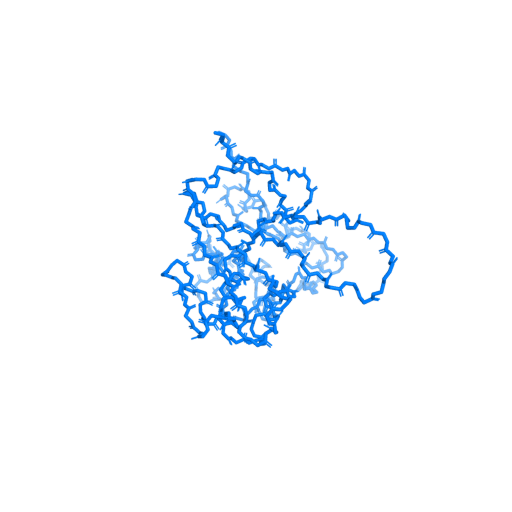 83 ? 4.654 -9.861 -13.153 1.00 94.75 83 ALA A O 1
ATOM 700 N N . HIS A 1 84 ? 3.837 -7.899 -12.436 1.00 93.06 84 HIS A N 1
ATOM 701 C CA . HIS A 1 84 ? 2.940 -7.710 -13.575 1.00 93.06 84 HIS A CA 1
ATOM 702 C C . HIS A 1 84 ? 3.722 -7.574 -14.886 1.00 93.06 84 HIS A C 1
ATOM 704 O O . HIS A 1 84 ? 3.482 -8.333 -15.830 1.00 93.06 84 HIS A O 1
ATOM 710 N N . ASP A 1 85 ? 4.718 -6.683 -14.916 1.00 90.06 85 ASP A N 1
ATOM 711 C CA . ASP A 1 85 ? 5.587 -6.470 -16.075 1.00 90.06 85 ASP A CA 1
ATOM 712 C C . ASP A 1 85 ? 6.290 -7.776 -16.497 1.00 90.06 85 ASP A C 1
ATOM 714 O O . ASP A 1 85 ? 6.358 -8.099 -17.688 1.00 90.06 85 ASP A O 1
ATOM 718 N N . MET A 1 86 ? 6.787 -8.560 -15.532 1.00 91.44 86 MET A N 1
ATOM 719 C CA . MET A 1 86 ? 7.432 -9.848 -15.793 1.00 91.44 86 MET A CA 1
ATOM 720 C C . MET A 1 86 ? 6.444 -10.906 -16.282 1.00 91.44 86 MET A C 1
ATOM 722 O O . MET A 1 86 ? 6.740 -11.581 -17.261 1.00 91.44 86 MET A O 1
ATOM 726 N N . LEU A 1 87 ? 5.260 -11.052 -15.686 1.00 91.69 87 LEU A N 1
ATOM 727 C CA . LEU A 1 87 ? 4.276 -12.038 -16.149 1.00 91.69 87 LEU A CA 1
ATOM 728 C C . LEU A 1 87 ? 3.841 -11.778 -17.594 1.00 91.69 87 LEU A C 1
ATOM 730 O O . LEU A 1 87 ? 3.742 -12.719 -18.385 1.00 91.69 87 LEU A O 1
ATOM 734 N N . TRP A 1 88 ? 3.648 -10.508 -17.954 1.00 85.50 88 TRP A N 1
ATOM 735 C CA . TRP A 1 88 ? 3.215 -10.098 -19.290 1.00 85.50 88 TRP A CA 1
ATOM 736 C C . TRP A 1 88 ? 4.290 -10.211 -20.374 1.00 85.50 88 TRP A C 1
ATOM 738 O O . TRP A 1 88 ? 3.953 -10.227 -21.563 1.00 85.50 88 TRP A O 1
ATOM 748 N N . ARG A 1 89 ? 5.571 -10.269 -19.991 1.00 82.56 89 ARG A N 1
ATOM 749 C CA . ARG A 1 89 ? 6.710 -10.235 -20.927 1.00 82.56 89 ARG A CA 1
ATOM 750 C C . ARG A 1 89 ? 7.629 -11.461 -20.845 1.00 82.56 89 ARG A C 1
ATOM 752 O O . ARG A 1 89 ? 8.366 -11.719 -21.789 1.00 82.56 89 ARG A O 1
ATOM 759 N N . PHE A 1 90 ? 7.583 -12.234 -19.760 1.00 79.06 90 PHE A N 1
ATOM 760 C CA . PHE A 1 90 ? 8.520 -13.319 -19.438 1.00 79.06 90 PHE A CA 1
ATOM 761 C C . PHE A 1 90 ? 7.847 -14.701 -19.395 1.00 79.06 90 PHE A C 1
ATOM 763 O O . PHE A 1 90 ? 8.081 -15.493 -18.481 1.00 79.06 90 PHE A O 1
ATOM 770 N N . ASP A 1 91 ? 6.989 -14.997 -20.378 1.00 77.94 91 ASP A N 1
ATOM 771 C CA . ASP A 1 91 ? 6.335 -16.313 -20.531 1.00 77.94 91 ASP A CA 1
ATOM 772 C C . ASP A 1 91 ? 5.637 -16.795 -19.233 1.00 77.94 91 ASP A C 1
ATOM 774 O O . ASP A 1 91 ? 5.658 -17.975 -18.880 1.00 77.94 91 ASP A O 1
ATOM 778 N N . GLY A 1 92 ? 5.088 -15.856 -18.449 1.00 82.00 92 GLY A N 1
ATOM 779 C CA . GLY A 1 92 ? 4.405 -16.137 -17.182 1.00 82.00 92 GLY A CA 1
ATOM 780 C C . GLY A 1 92 ? 5.295 -16.607 -16.018 1.00 82.00 92 GLY A C 1
ATOM 781 O O . GLY A 1 92 ? 4.771 -17.074 -14.997 1.00 82.00 92 GLY A O 1
ATOM 782 N N . ARG A 1 93 ? 6.626 -16.510 -16.127 1.00 88.12 93 ARG A N 1
ATOM 783 C CA . ARG A 1 93 ? 7.562 -16.907 -15.061 1.00 88.12 93 ARG A CA 1
ATOM 784 C C . ARG A 1 93 ? 7.911 -15.730 -14.157 1.00 88.12 93 ARG A C 1
ATOM 786 O O . ARG A 1 93 ? 8.162 -14.629 -14.635 1.00 88.12 93 ARG A O 1
ATOM 793 N N . LEU A 1 94 ? 7.994 -16.005 -12.857 1.00 93.81 94 LEU A N 1
ATOM 794 C CA . LEU A 1 94 ? 8.436 -15.056 -11.842 1.00 93.81 94 LEU A CA 1
ATOM 795 C C . LEU A 1 94 ? 9.619 -15.632 -11.060 1.00 93.81 94 LEU A C 1
ATOM 797 O O . LEU A 1 94 ? 9.739 -16.853 -10.929 1.00 93.81 94 LEU A O 1
ATOM 801 N N . PRO A 1 95 ? 10.524 -14.777 -10.565 1.00 94.00 95 PRO A N 1
ATOM 802 C CA . PRO A 1 95 ? 11.484 -15.184 -9.556 1.00 94.00 95 PRO A CA 1
ATOM 803 C C . PRO A 1 95 ? 10.776 -15.433 -8.208 1.00 94.00 95 PRO A C 1
ATOM 805 O O . PRO A 1 95 ? 9.701 -14.871 -7.979 1.00 94.00 95 PRO A O 1
ATOM 808 N N . PRO A 1 96 ? 11.350 -16.257 -7.308 1.00 94.06 96 PRO A N 1
ATOM 809 C CA . PRO A 1 96 ? 10.722 -16.619 -6.033 1.00 94.06 96 PRO A CA 1
ATOM 810 C C . PRO A 1 96 ? 10.272 -15.423 -5.185 1.00 94.06 96 PRO A C 1
ATOM 812 O O . PRO A 1 96 ? 9.252 -15.502 -4.509 1.00 94.06 96 PRO A O 1
ATOM 815 N N . GLU A 1 97 ? 11.006 -14.314 -5.252 1.00 92.25 97 GLU A N 1
ATOM 816 C CA . GLU A 1 97 ? 10.739 -13.073 -4.521 1.00 92.25 97 GLU A CA 1
ATOM 817 C C . GLU A 1 97 ? 9.476 -12.346 -5.002 1.00 92.25 97 GLU A C 1
ATOM 819 O O . GLU A 1 97 ? 8.992 -11.455 -4.314 1.00 92.25 97 GLU A O 1
ATOM 824 N N . LEU A 1 98 ? 8.943 -12.709 -6.175 1.00 95.19 98 LEU A N 1
ATOM 825 C CA . LEU A 1 98 ? 7.734 -12.114 -6.745 1.00 95.19 98 LEU A CA 1
ATOM 826 C C . LEU A 1 98 ? 6.529 -13.061 -6.767 1.00 95.19 98 LEU A C 1
ATOM 828 O O . LEU A 1 98 ? 5.430 -12.640 -7.123 1.00 95.19 98 LEU A O 1
ATOM 832 N N . GLU A 1 99 ? 6.705 -14.329 -6.387 1.00 92.44 99 GLU A N 1
ATOM 833 C CA . GLU A 1 99 ? 5.633 -15.331 -6.442 1.00 92.44 99 GLU A CA 1
ATOM 834 C C . GLU A 1 99 ? 4.442 -14.981 -5.538 1.00 92.44 99 GLU A C 1
ATOM 836 O O . GLU A 1 99 ? 3.304 -15.290 -5.886 1.00 92.44 99 GLU A O 1
ATOM 841 N N . GLU A 1 100 ? 4.670 -14.278 -4.424 1.00 91.62 100 GLU A N 1
ATOM 842 C CA . GLU A 1 100 ? 3.588 -13.810 -3.545 1.00 91.62 100 GLU A CA 1
ATOM 843 C C . GLU A 1 100 ? 2.636 -12.815 -4.235 1.00 91.62 100 GLU A C 1
ATOM 845 O O . GLU A 1 100 ? 1.458 -12.756 -3.892 1.00 91.62 100 GLU A O 1
ATOM 850 N N . TYR A 1 101 ? 3.111 -12.090 -5.254 1.00 93.19 101 TYR A N 1
ATOM 851 C CA . TYR A 1 101 ? 2.312 -11.117 -6.005 1.00 93.19 101 TYR A CA 1
ATOM 852 C C . TYR A 1 101 ? 1.650 -11.720 -7.243 1.00 93.19 101 TYR A C 1
ATOM 854 O O . TYR A 1 101 ? 0.906 -11.016 -7.924 1.00 93.19 101 TYR A O 1
ATOM 862 N N . ARG A 1 102 ? 1.896 -13.001 -7.564 1.00 94.00 102 ARG A N 1
ATOM 863 C CA . ARG A 1 102 ? 1.426 -13.630 -8.809 1.00 94.00 102 ARG A CA 1
ATOM 864 C C . ARG A 1 102 ? -0.074 -13.466 -9.014 1.00 94.00 102 ARG A C 1
ATOM 866 O O . ARG A 1 102 ? -0.492 -13.194 -10.131 1.00 94.00 102 ARG A O 1
ATOM 873 N N . GLU A 1 103 ? -0.871 -13.669 -7.968 1.00 89.44 103 GLU A N 1
ATOM 874 C CA . GLU A 1 103 ? -2.331 -13.645 -8.075 1.00 89.44 103 GLU A CA 1
ATOM 875 C C . GLU A 1 103 ? -2.850 -12.264 -8.498 1.00 89.44 103 GLU A C 1
ATOM 877 O O . GLU A 1 103 ? -3.643 -12.169 -9.431 1.00 89.44 103 GLU A O 1
ATOM 882 N N . ILE A 1 104 ? -2.349 -11.200 -7.865 1.00 88.38 104 ILE A N 1
ATOM 883 C CA . ILE A 1 104 ? -2.716 -9.816 -8.196 1.00 88.38 104 ILE A CA 1
ATOM 884 C C . ILE A 1 104 ? -2.125 -9.425 -9.553 1.00 88.38 104 ILE A C 1
ATOM 886 O O . ILE A 1 104 ? -2.804 -8.834 -10.381 1.00 88.38 104 ILE A O 1
ATOM 890 N N . ALA A 1 105 ? -0.863 -9.773 -9.801 1.00 92.31 105 ALA A N 1
ATOM 891 C CA . ALA A 1 105 ? -0.139 -9.366 -10.997 1.00 92.31 105 ALA A CA 1
ATOM 892 C C . ALA A 1 105 ? -0.609 -10.072 -12.283 1.00 92.31 105 ALA A C 1
ATOM 894 O O . ALA A 1 105 ? -0.493 -9.499 -13.369 1.00 92.31 105 ALA A O 1
ATOM 895 N N . ALA A 1 106 ? -1.109 -11.310 -12.187 1.00 92.94 106 ALA A N 1
ATOM 896 C CA . ALA A 1 106 ? -1.585 -12.089 -13.332 1.00 92.94 106 ALA A CA 1
ATOM 897 C C . ALA A 1 106 ? -2.973 -11.652 -13.822 1.00 92.94 106 ALA A C 1
ATOM 899 O O . ALA A 1 106 ? -3.278 -11.814 -15.004 1.00 92.94 106 ALA A O 1
ATOM 900 N N . ASP A 1 107 ? -3.807 -11.126 -12.927 1.00 91.44 107 ASP A N 1
ATOM 901 C CA . ASP A 1 107 ? -5.141 -10.629 -13.245 1.00 91.44 107 ASP A CA 1
ATOM 902 C C . ASP A 1 107 ? -5.062 -9.126 -13.545 1.00 91.44 107 ASP A C 1
ATOM 904 O O . ASP A 1 107 ? -4.773 -8.310 -12.673 1.00 91.44 107 ASP A O 1
ATOM 908 N N . TYR A 1 108 ? -5.296 -8.758 -14.807 1.00 87.69 108 TYR A N 1
ATOM 909 C CA . TYR A 1 108 ? -5.206 -7.365 -15.243 1.00 87.69 108 TYR A CA 1
ATOM 910 C C . TYR A 1 108 ? -6.194 -6.454 -14.508 1.00 87.69 108 TYR A C 1
ATOM 912 O O . TYR A 1 108 ? -5.826 -5.331 -14.179 1.00 87.69 108 TYR A O 1
ATOM 920 N N . ASP A 1 109 ? -7.411 -6.922 -14.217 1.00 85.56 109 ASP A N 1
ATOM 921 C CA . ASP A 1 109 ? -8.424 -6.106 -13.544 1.00 85.56 109 ASP A CA 1
ATOM 922 C C . ASP A 1 109 ? -8.028 -5.865 -12.081 1.00 85.56 109 ASP A C 1
ATOM 924 O O . ASP A 1 109 ? -8.150 -4.747 -11.579 1.00 85.56 109 ASP A O 1
ATOM 928 N N . ARG A 1 110 ? -7.473 -6.884 -11.408 1.00 83.31 110 ARG A N 1
ATOM 929 C CA . ARG A 1 110 ? -6.932 -6.733 -10.045 1.00 83.31 110 ARG A CA 1
ATOM 930 C C . ARG A 1 110 ? -5.702 -5.833 -10.005 1.00 83.31 110 ARG A C 1
ATOM 932 O O . ARG A 1 110 ? -5.583 -5.011 -9.100 1.00 83.31 110 ARG A O 1
ATOM 939 N N . PHE A 1 111 ? -4.802 -5.961 -10.978 1.00 87.00 111 PHE A N 1
ATOM 940 C CA . PHE A 1 111 ? -3.641 -5.083 -11.096 1.00 87.00 111 PHE A CA 1
ATOM 941 C C . PHE A 1 111 ? -4.040 -3.629 -11.395 1.00 87.00 111 PHE A C 1
ATOM 943 O O . PHE A 1 111 ? -3.488 -2.710 -10.795 1.00 87.00 111 PHE A O 1
ATOM 950 N N . ALA A 1 112 ? -5.016 -3.410 -12.280 1.00 84.12 112 ALA A N 1
ATOM 951 C CA . ALA A 1 112 ? -5.542 -2.082 -12.587 1.00 84.12 112 ALA A CA 1
ATOM 952 C C . ALA A 1 112 ? -6.208 -1.444 -11.359 1.00 84.12 112 ALA A C 1
ATOM 954 O O . ALA A 1 112 ? -5.913 -0.295 -11.041 1.00 84.12 112 ALA A O 1
ATOM 955 N N . ALA A 1 113 ? -7.016 -2.206 -10.615 1.00 78.25 113 ALA A N 1
ATOM 956 C CA . ALA A 1 113 ? -7.582 -1.751 -9.347 1.00 78.25 113 ALA A CA 1
ATOM 957 C C . ALA A 1 113 ? -6.475 -1.363 -8.347 1.00 78.25 113 ALA A C 1
ATOM 959 O O . ALA A 1 113 ? -6.500 -0.271 -7.778 1.00 78.25 113 ALA A O 1
ATOM 960 N N . TRP A 1 114 ? -5.438 -2.202 -8.217 1.00 85.19 114 TRP A N 1
ATOM 961 C CA . TRP A 1 114 ? -4.266 -1.900 -7.393 1.00 85.19 114 TRP A CA 1
ATOM 962 C C . TRP A 1 114 ? -3.569 -0.587 -7.809 1.00 85.19 114 TRP A C 1
ATOM 964 O O . TRP A 1 114 ? -3.259 0.225 -6.937 1.00 85.19 114 TRP A O 1
ATOM 974 N N . LEU A 1 115 ? -3.375 -0.341 -9.113 1.00 81.19 115 LEU A N 1
ATOM 975 C CA . LEU A 1 115 ? -2.789 0.902 -9.641 1.00 81.19 115 LEU A CA 1
ATOM 976 C C . LEU A 1 115 ? -3.644 2.139 -9.349 1.00 81.19 115 LEU A C 1
ATOM 978 O O . LEU A 1 115 ? -3.108 3.188 -8.991 1.00 81.19 115 LEU A O 1
ATOM 982 N N . ASP A 1 116 ? -4.965 2.018 -9.475 1.00 77.50 116 ASP A N 1
ATOM 983 C CA . ASP A 1 116 ? -5.911 3.101 -9.192 1.00 77.50 116 ASP A CA 1
ATOM 984 C C . ASP A 1 116 ? -6.020 3.408 -7.686 1.00 77.50 116 ASP A C 1
ATOM 986 O O . ASP A 1 116 ? -6.720 4.339 -7.271 1.00 77.50 116 ASP A O 1
ATOM 990 N N . GLY A 1 117 ? -5.322 2.635 -6.847 1.00 66.19 117 GLY A N 1
ATOM 991 C CA . GLY A 1 117 ? -5.456 2.697 -5.400 1.00 66.19 117 GLY A CA 1
ATOM 992 C C . GLY A 1 117 ? -6.846 2.266 -4.931 1.00 66.19 117 GLY A C 1
ATOM 993 O O . GLY A 1 117 ? -7.222 2.590 -3.802 1.00 66.19 117 GLY A O 1
ATOM 994 N N . ASP A 1 118 ? -7.603 1.562 -5.781 1.00 48.84 118 ASP A N 1
ATOM 995 C CA . ASP A 1 118 ? -8.830 0.870 -5.413 1.00 48.84 118 ASP A CA 1
ATOM 996 C C . ASP A 1 118 ? -8.418 -0.529 -4.952 1.00 48.84 118 ASP A C 1
ATOM 998 O O . ASP A 1 118 ? -8.143 -1.412 -5.766 1.00 48.84 118 ASP A O 1
ATOM 1002 N N . PRO A 1 119 ? -8.227 -0.736 -3.642 1.00 47.44 119 PRO A N 1
ATOM 1003 C CA . PRO A 1 119 ? -7.666 -1.982 -3.171 1.00 47.44 119 PRO A CA 1
ATOM 1004 C C . PRO A 1 119 ? -8.589 -3.119 -3.591 1.00 47.44 119 PRO A C 1
ATOM 1006 O O . PRO A 1 119 ? -9.807 -3.051 -3.390 1.00 47.44 119 PRO A O 1
ATOM 1009 N N . ASP A 1 120 ? -7.970 -4.180 -4.107 1.00 45.69 120 ASP A N 1
ATOM 1010 C CA . ASP A 1 120 ? -8.555 -5.510 -4.121 1.00 45.69 120 ASP A CA 1
ATOM 1011 C C . ASP A 1 120 ? -9.371 -5.687 -2.823 1.00 45.69 120 ASP A C 1
ATOM 1013 O O . ASP A 1 120 ? -8.826 -5.490 -1.725 1.00 45.69 120 ASP A O 1
ATOM 1017 N N . PRO A 1 121 ? -10.683 -5.978 -2.904 1.00 49.53 121 PRO A N 1
ATOM 1018 C CA . PRO A 1 121 ? -11.526 -6.125 -1.725 1.00 49.53 121 PRO A CA 1
ATOM 1019 C C . PRO A 1 121 ? -10.990 -7.161 -0.723 1.00 49.53 121 PRO A C 1
ATOM 1021 O O . PRO A 1 121 ? -11.417 -7.131 0.434 1.00 49.53 121 PRO A O 1
ATOM 1024 N N . GLU A 1 122 ? -10.049 -8.025 -1.125 1.00 49.72 122 GLU A N 1
ATOM 1025 C CA . GLU A 1 122 ? -9.417 -9.028 -0.268 1.00 49.72 122 GLU A CA 1
ATOM 1026 C C . GLU A 1 122 ? -7.992 -8.676 0.219 1.00 49.72 122 GLU A C 1
ATOM 1028 O O . GLU A 1 122 ? -7.564 -9.227 1.237 1.00 49.72 122 GLU A O 1
ATOM 1033 N N . ALA A 1 123 ? -7.275 -7.720 -0.389 1.00 48.88 123 ALA A N 1
ATOM 1034 C CA . ALA A 1 123 ? -5.884 -7.401 -0.033 1.00 48.88 123 ALA A CA 1
ATOM 1035 C C . ALA A 1 123 ? -5.738 -6.029 0.657 1.00 48.88 123 ALA A C 1
ATOM 1037 O O . ALA A 1 123 ? -5.472 -5.006 0.030 1.00 48.88 123 ALA A O 1
ATOM 1038 N N . THR A 1 124 ? -5.837 -5.987 1.990 1.00 46.59 124 THR A N 1
ATOM 1039 C CA . THR A 1 124 ? -5.386 -4.821 2.778 1.00 46.59 124 THR A CA 1
ATOM 1040 C C . THR A 1 124 ? -4.423 -5.246 3.883 1.00 46.59 124 THR A C 1
ATOM 1042 O O . THR A 1 124 ? -4.850 -5.507 5.010 1.00 46.59 124 THR A O 1
ATOM 1045 N N . ALA A 1 125 ? -3.125 -5.298 3.568 1.00 49.41 125 ALA A N 1
ATOM 1046 C CA . ALA A 1 125 ? -2.057 -5.441 4.562 1.00 49.41 125 ALA A CA 1
ATOM 1047 C C . ALA A 1 125 ? -1.485 -4.081 5.022 1.00 49.41 125 ALA A C 1
ATOM 1049 O O . ALA A 1 125 ? -1.198 -3.938 6.207 1.00 49.41 125 ALA A O 1
ATOM 1050 N N . ASP A 1 126 ? -1.443 -3.051 4.163 1.00 54.28 126 ASP A N 1
ATOM 1051 C CA . ASP A 1 126 ? -0.776 -1.772 4.500 1.00 54.28 126 ASP A CA 1
ATOM 1052 C C . ASP A 1 126 ? -1.695 -0.582 4.802 1.00 54.28 126 ASP A C 1
ATOM 1054 O O . ASP A 1 126 ? -1.241 0.473 5.248 1.00 54.28 126 ASP A O 1
ATOM 1058 N N . ASN A 1 127 ? -3.010 -0.750 4.677 1.00 55.41 127 ASN A N 1
ATOM 1059 C CA . ASN A 1 127 ? -3.958 0.156 5.315 1.00 55.41 127 ASN A CA 1
ATOM 1060 C C . ASN A 1 127 ? -5.006 -0.684 6.028 1.00 55.41 127 ASN A C 1
ATOM 1062 O O . ASN A 1 127 ? -6.029 -1.029 5.430 1.00 55.41 127 ASN A O 1
ATOM 1066 N N . PRO A 1 128 ? -4.728 -1.109 7.269 1.00 69.75 128 PRO A N 1
ATOM 1067 C CA . PRO A 1 128 ? -5.605 -2.026 7.952 1.00 69.75 128 PRO A CA 1
ATOM 1068 C C . PRO A 1 128 ? -6.980 -1.399 8.136 1.00 69.75 128 PRO A C 1
ATOM 1070 O O . PRO A 1 128 ? -7.181 -0.555 9.016 1.00 69.75 128 PRO A O 1
ATOM 1073 N N . ARG A 1 129 ? -7.934 -1.825 7.305 1.00 77.38 129 ARG A N 1
ATOM 1074 C CA . ARG A 1 129 ? -9.326 -1.425 7.451 1.00 77.38 129 ARG A CA 1
ATOM 1075 C C . ARG A 1 129 ? -9.761 -1.817 8.861 1.00 77.38 129 ARG A C 1
ATOM 1077 O O . ARG A 1 129 ? -9.574 -2.974 9.258 1.00 77.38 129 ARG A O 1
ATOM 1084 N N . PRO A 1 130 ? -10.268 -0.868 9.659 1.00 87.75 130 PRO A N 1
ATOM 1085 C CA . PRO A 1 130 ? -10.779 -1.210 10.964 1.00 87.75 130 PRO A CA 1
ATOM 1086 C C . PRO A 1 130 ? -11.929 -2.197 10.813 1.00 87.75 130 PRO A C 1
ATOM 1088 O O . PRO A 1 130 ? -12.691 -2.139 9.854 1.00 87.75 130 PRO A O 1
ATOM 1091 N N . ARG A 1 131 ? -12.057 -3.098 11.777 1.00 88.56 131 ARG A N 1
ATOM 1092 C CA . ARG A 1 131 ? -13.165 -4.037 11.866 1.00 88.56 131 ARG A CA 1
ATOM 1093 C C . ARG A 1 131 ? -13.767 -3.950 13.250 1.00 88.56 131 ARG A C 1
ATOM 1095 O O . ARG A 1 131 ? -13.061 -4.106 14.250 1.00 88.56 131 ARG A O 1
ATOM 1102 N N . TRP A 1 132 ? -15.067 -3.722 13.311 1.00 91.50 132 TRP A N 1
ATOM 1103 C CA . TRP A 1 132 ? -15.811 -3.675 14.555 1.00 91.50 132 TRP A CA 1
ATOM 1104 C C . TRP A 1 132 ? -16.622 -4.956 14.741 1.00 91.50 132 TRP A C 1
ATOM 1106 O O . TRP A 1 132 ? -17.585 -5.226 14.031 1.00 91.50 132 TRP A O 1
ATOM 1116 N N . ASP A 1 133 ? -16.233 -5.763 15.725 1.00 87.81 133 ASP A N 1
ATOM 1117 C CA . ASP A 1 133 ? -16.994 -6.940 16.127 1.00 87.81 133 ASP A CA 1
ATOM 1118 C C . ASP A 1 133 ? -18.047 -6.536 17.162 1.00 87.81 133 ASP A C 1
ATOM 1120 O O . ASP A 1 133 ? -17.744 -6.353 18.342 1.00 87.81 133 ASP A O 1
ATOM 1124 N N . VAL A 1 134 ? -19.299 -6.427 16.716 1.00 85.00 134 VAL A N 1
ATOM 1125 C CA . VAL A 1 134 ? -20.459 -6.088 17.556 1.00 85.00 134 VAL A CA 1
ATOM 1126 C C . VAL A 1 134 ? -20.686 -7.125 18.665 1.00 85.00 134 VAL A C 1
ATOM 1128 O O . VAL A 1 134 ? -21.085 -6.769 19.778 1.00 85.00 134 VAL A O 1
ATOM 1131 N N . GLY A 1 135 ? -20.420 -8.406 18.386 1.00 83.69 135 GLY A N 1
ATOM 1132 C CA . GLY A 1 135 ? -20.656 -9.513 19.311 1.00 83.69 135 GLY A CA 1
ATOM 1133 C C . GLY A 1 135 ? -19.697 -9.485 20.497 1.00 83.69 135 GLY A C 1
ATOM 1134 O O . GLY A 1 135 ? -20.120 -9.638 21.644 1.00 83.69 135 GLY A O 1
ATOM 1135 N N . THR A 1 136 ? -18.414 -9.229 20.234 1.00 84.25 136 THR A N 1
ATOM 1136 C CA . THR A 1 136 ? -17.390 -9.109 21.288 1.00 84.25 136 THR A CA 1
ATOM 1137 C C . THR A 1 136 ? -17.136 -7.669 21.739 1.00 84.25 136 THR A C 1
ATOM 1139 O O . THR A 1 136 ? -16.421 -7.454 22.722 1.00 84.25 136 THR A O 1
ATOM 1142 N N . ARG A 1 137 ? -17.752 -6.688 21.065 1.00 87.50 137 ARG A N 1
ATOM 1143 C CA . ARG A 1 137 ? -17.542 -5.239 21.220 1.00 87.50 137 ARG A CA 1
ATOM 1144 C C . ARG A 1 137 ? -16.076 -4.853 21.112 1.00 87.50 137 ARG A C 1
ATOM 1146 O O . ARG A 1 137 ? -15.577 -4.069 21.925 1.00 87.50 137 ARG A O 1
ATOM 1153 N N . ARG A 1 138 ? -15.383 -5.441 20.136 1.00 88.38 138 ARG A N 1
ATOM 1154 C CA . ARG A 1 138 ? -13.950 -5.244 19.920 1.00 88.38 138 ARG A CA 1
ATOM 1155 C C . ARG A 1 138 ? -13.667 -4.565 18.598 1.00 88.38 138 ARG A C 1
ATOM 1157 O O . ARG A 1 138 ? -14.167 -4.977 17.558 1.00 88.38 138 ARG A O 1
ATOM 1164 N N . LEU A 1 139 ? -12.811 -3.550 18.657 1.00 87.75 139 LEU A N 1
ATOM 1165 C CA . LEU A 1 139 ? -12.270 -2.895 17.473 1.00 87.75 139 LEU A CA 1
ATOM 1166 C C . LEU A 1 139 ? -10.917 -3.516 17.139 1.00 87.75 139 LEU A C 1
ATOM 1168 O O . LEU A 1 139 ? -10.011 -3.505 17.972 1.00 87.75 139 LEU A O 1
ATOM 1172 N N . VAL A 1 140 ? -10.794 -4.066 15.938 1.00 86.50 140 VAL A N 1
ATOM 1173 C CA . VAL A 1 140 ? -9.568 -4.665 15.411 1.00 86.50 140 VAL A CA 1
ATOM 1174 C C . VAL A 1 140 ? -9.046 -3.774 14.295 1.00 86.50 140 VAL A C 1
ATOM 1176 O O . VAL A 1 140 ? -9.803 -3.382 13.414 1.00 86.50 140 VAL A O 1
ATOM 1179 N N . VAL A 1 141 ? -7.758 -3.449 14.324 1.00 86.00 141 VAL A N 1
ATOM 1180 C CA . VAL A 1 141 ? -7.086 -2.695 13.261 1.00 86.00 141 VAL A CA 1
ATOM 1181 C C . VAL A 1 141 ? -5.792 -3.431 12.951 1.00 86.00 141 VAL A C 1
ATOM 1183 O O . VAL A 1 141 ? -4.928 -3.553 13.814 1.00 86.00 141 VAL A O 1
ATOM 1186 N N . GLY A 1 142 ? -5.682 -3.988 11.747 1.00 77.00 142 GLY A N 1
ATOM 1187 C CA . GLY A 1 142 ? -4.450 -4.625 11.263 1.00 77.00 142 GLY A CA 1
ATOM 1188 C C . GLY A 1 142 ? -4.110 -5.888 12.020 1.00 77.00 142 GLY A C 1
ATOM 1189 O O . GLY A 1 142 ? -2.977 -6.090 12.434 1.00 77.00 142 GLY A O 1
ATOM 1190 N N . GLY A 1 143 ? -5.134 -6.694 12.300 1.00 73.06 143 GLY A N 1
ATOM 1191 C CA . GLY A 1 143 ? -5.007 -7.907 13.104 1.00 73.06 143 GLY A CA 1
ATOM 1192 C C . GLY A 1 143 ? -4.814 -7.660 14.604 1.00 73.06 143 GLY A C 1
ATOM 1193 O O . GLY A 1 143 ? -4.945 -8.598 15.387 1.00 73.06 143 GLY A O 1
ATOM 1194 N N . VAL A 1 144 ? -4.577 -6.418 15.043 1.00 74.19 144 VAL A N 1
ATOM 1195 C CA . VAL A 1 144 ? -4.421 -6.081 16.462 1.00 74.19 144 VAL A CA 1
ATOM 1196 C C . VAL A 1 144 ? -5.770 -5.674 17.049 1.00 74.19 144 VAL A C 1
ATOM 1198 O O . VAL A 1 144 ? -6.379 -4.683 16.643 1.00 74.19 144 VAL A O 1
ATOM 1201 N N . ALA A 1 145 ? -6.248 -6.441 18.029 1.00 79.19 145 ALA A N 1
ATOM 1202 C CA . ALA A 1 145 ? -7.425 -6.077 18.809 1.00 79.19 145 ALA A CA 1
ATOM 1203 C C . ALA A 1 145 ? -7.074 -4.906 19.734 1.00 79.19 145 ALA A C 1
ATOM 1205 O O . ALA A 1 145 ? -6.284 -5.062 20.664 1.00 79.19 145 ALA A O 1
ATOM 1206 N N . TRP A 1 146 ? -7.652 -3.737 19.471 1.00 74.88 146 TRP A N 1
ATOM 1207 C CA . TRP A 1 146 ? -7.316 -2.522 20.198 1.00 74.88 146 TRP A CA 1
ATOM 1208 C C . TRP A 1 146 ? -8.028 -2.442 21.548 1.00 74.88 146 TRP A C 1
ATOM 1210 O O . TRP A 1 146 ? -7.384 -2.207 22.567 1.00 74.88 146 TRP A O 1
ATOM 1220 N N . GLU A 1 147 ? -9.344 -2.658 21.595 1.00 71.56 147 GLU A N 1
ATOM 1221 C CA . GLU A 1 147 ? -10.043 -2.616 22.879 1.00 71.56 147 GLU A CA 1
ATOM 1222 C C . GLU A 1 147 ? -11.431 -3.251 22.856 1.00 71.56 147 GLU A C 1
ATOM 1224 O O . GLU A 1 147 ? -12.093 -3.270 21.819 1.00 71.56 147 GLU A O 1
ATOM 1229 N N . ALA A 1 148 ? -11.878 -3.717 24.029 1.00 71.00 148 ALA A N 1
ATOM 1230 C CA . ALA A 1 148 ? -13.266 -4.071 24.301 1.00 71.00 148 ALA A CA 1
ATOM 1231 C C . ALA A 1 148 ? -13.999 -2.865 24.915 1.00 71.00 148 ALA A C 1
ATOM 1233 O O . ALA A 1 148 ? -13.576 -2.331 25.943 1.00 71.00 148 ALA A O 1
ATOM 1234 N N . PHE A 1 149 ? -15.099 -2.426 24.309 1.00 77.38 149 PHE A N 1
ATOM 1235 C CA . PHE A 1 149 ? -15.898 -1.317 24.837 1.00 77.38 149 PHE A CA 1
ATOM 1236 C C . PHE A 1 149 ? -16.890 -1.822 25.893 1.00 77.38 149 PHE A C 1
ATOM 1238 O O . PHE A 1 149 ? -17.597 -2.812 25.687 1.00 77.38 149 PHE A O 1
ATOM 1245 N N . SER A 1 150 ? -16.952 -1.136 27.040 1.00 71.44 150 SER A N 1
ATOM 1246 C CA . SER A 1 150 ? -17.902 -1.456 28.110 1.00 71.44 150 SER A CA 1
ATOM 1247 C C . SER A 1 150 ? -19.339 -1.099 27.708 1.00 71.44 150 SER A C 1
ATOM 1249 O O . SER A 1 150 ? -19.589 -0.387 26.733 1.00 71.44 150 SER A O 1
ATOM 1251 N N . ARG A 1 151 ? -20.323 -1.595 28.471 1.00 65.19 151 ARG A N 1
ATOM 1252 C CA . ARG A 1 151 ? -21.749 -1.320 28.216 1.00 65.19 151 ARG A CA 1
ATOM 1253 C C . ARG A 1 151 ? -22.141 0.154 28.317 1.00 65.19 151 ARG A C 1
ATOM 1255 O O . ARG A 1 151 ? -23.140 0.524 27.724 1.00 65.19 151 ARG A O 1
ATOM 1262 N N . GLU A 1 152 ? -21.339 0.978 28.978 1.00 71.56 152 GLU A N 1
ATOM 1263 C CA . GLU A 1 152 ? -21.628 2.397 29.221 1.00 71.56 152 GLU A CA 1
ATOM 1264 C C . GLU A 1 152 ? -21.238 3.317 28.047 1.00 71.56 152 GLU A C 1
ATOM 1266 O O . GLU A 1 152 ? -21.491 4.517 28.087 1.00 71.56 152 GLU A O 1
ATOM 1271 N N . ALA A 1 153 ? -20.637 2.776 26.983 1.00 83.12 153 ALA A N 1
ATOM 1272 C CA . ALA A 1 153 ? -20.143 3.542 25.839 1.00 83.12 153 ALA A CA 1
ATOM 1273 C C . ALA A 1 153 ? -21.096 3.517 24.624 1.00 83.12 153 ALA A C 1
ATOM 1275 O O . ALA A 1 153 ? -20.646 3.378 23.487 1.00 83.12 153 ALA A O 1
ATOM 1276 N N . GLU A 1 154 ? -22.412 3.641 24.839 1.00 88.69 154 GLU A N 1
ATOM 1277 C CA . GLU A 1 154 ? -23.436 3.475 23.787 1.00 88.69 154 GLU A CA 1
ATOM 1278 C C . GLU A 1 154 ? -23.203 4.365 22.558 1.00 88.69 154 GLU A C 1
ATOM 1280 O O . GLU A 1 154 ? -23.242 3.875 21.432 1.00 88.69 154 GLU A O 1
ATOM 1285 N N . ASN A 1 155 ? -22.855 5.640 22.752 1.00 92.25 155 ASN A N 1
ATOM 1286 C CA . ASN A 1 155 ? -22.590 6.551 21.633 1.00 92.25 155 ASN A CA 1
ATOM 1287 C C . ASN A 1 155 ? -21.327 6.170 20.838 1.00 92.25 155 ASN A C 1
ATOM 1289 O O . ASN A 1 155 ? -21.269 6.394 19.632 1.00 92.25 155 ASN A O 1
ATOM 1293 N N . GLN A 1 156 ? -20.307 5.601 21.495 1.00 91.88 156 GLN A N 1
ATOM 1294 C CA . GLN A 1 156 ? -19.091 5.142 20.811 1.00 91.88 156 GLN A CA 1
ATOM 1295 C C . GLN A 1 156 ? -19.398 3.899 19.975 1.00 91.88 156 GLN A C 1
ATOM 1297 O O . GLN A 1 156 ? -19.015 3.846 18.809 1.00 91.88 156 GLN A O 1
ATOM 1302 N N . CYS A 1 157 ? -20.150 2.951 20.544 1.00 91.81 157 CYS A N 1
ATOM 1303 C CA . CYS A 1 157 ? -20.652 1.790 19.816 1.00 91.81 157 CYS A CA 1
ATOM 1304 C C . CYS A 1 157 ? -21.507 2.219 18.620 1.00 91.81 157 CYS A C 1
ATOM 1306 O O . CYS A 1 157 ? -21.285 1.716 17.533 1.00 91.81 157 CYS A O 1
ATOM 1308 N N . ALA A 1 158 ? -22.395 3.206 18.773 1.00 93.62 158 ALA A N 1
ATOM 1309 C CA . ALA A 1 158 ? -23.233 3.693 17.676 1.00 93.62 158 ALA A CA 1
ATOM 1310 C C . ALA A 1 158 ? -22.415 4.256 16.498 1.00 93.62 158 ALA A C 1
ATOM 1312 O O . ALA A 1 158 ? -22.761 4.019 15.340 1.00 93.62 158 ALA A O 1
ATOM 1313 N N . ILE A 1 159 ? -21.313 4.966 16.773 1.00 94.06 159 ILE A N 1
ATOM 1314 C CA . ILE A 1 159 ? -20.390 5.424 15.723 1.00 94.06 159 ILE A CA 1
ATOM 1315 C C . ILE A 1 159 ? -19.721 4.228 15.033 1.00 94.06 159 ILE A C 1
ATOM 1317 O O . ILE A 1 159 ? -19.697 4.174 13.806 1.00 94.06 159 ILE A O 1
ATOM 1321 N N . LEU A 1 160 ? -19.204 3.267 15.802 1.00 93.94 160 LEU A N 1
ATOM 1322 C CA . LEU A 1 160 ? -18.520 2.086 15.263 1.00 93.94 160 LEU A CA 1
ATOM 1323 C C . LEU A 1 160 ? -19.468 1.172 14.469 1.00 93.94 160 LEU A C 1
ATOM 1325 O O . LEU A 1 160 ? -19.124 0.753 13.370 1.00 93.94 160 LEU A O 1
ATOM 1329 N N . ASP A 1 161 ? -20.683 0.942 14.968 1.00 93.75 161 ASP A N 1
ATOM 1330 C CA . ASP A 1 161 ? -21.747 0.195 14.290 1.00 93.75 161 ASP A CA 1
ATOM 1331 C C . ASP A 1 161 ? -22.124 0.849 12.956 1.00 93.75 161 ASP A C 1
ATOM 1333 O O . ASP A 1 161 ? -22.399 0.159 11.973 1.00 93.75 161 ASP A O 1
ATOM 1337 N N . ALA A 1 162 ? -22.155 2.185 12.908 1.00 95.19 162 ALA A N 1
ATOM 1338 C CA . ALA A 1 162 ? -22.456 2.922 11.689 1.00 95.19 162 ALA A CA 1
ATOM 1339 C C . ALA A 1 162 ? -21.325 2.818 10.653 1.00 95.19 162 ALA A C 1
ATOM 1341 O O . ALA A 1 162 ? -21.617 2.664 9.468 1.00 95.19 162 ALA A O 1
ATOM 1342 N N . PHE A 1 163 ? -20.059 2.849 11.082 1.00 94.75 163 PHE A N 1
ATOM 1343 C CA . PHE A 1 163 ? -18.923 2.602 10.190 1.00 94.75 163 PHE A CA 1
ATOM 1344 C C . PHE A 1 163 ? -18.897 1.161 9.678 1.00 94.75 163 PHE A C 1
ATOM 1346 O O . PHE A 1 163 ? -18.764 0.965 8.474 1.00 94.75 163 PHE A O 1
ATOM 1353 N N . GLU A 1 164 ? -19.102 0.170 10.548 1.00 93.69 164 GLU A N 1
ATOM 1354 C CA . GLU A 1 164 ? -19.133 -1.248 10.167 1.00 93.69 164 GLU A CA 1
ATOM 1355 C C . GLU A 1 164 ? -20.237 -1.529 9.146 1.00 93.69 164 GLU A C 1
ATOM 1357 O O . GLU A 1 164 ? -19.987 -2.110 8.094 1.00 93.69 164 GLU A O 1
ATOM 1362 N N . ARG A 1 165 ? -21.455 -1.032 9.399 1.00 92.06 165 ARG A N 1
ATOM 1363 C CA . ARG A 1 165 ? -22.590 -1.192 8.476 1.00 92.06 165 ARG A CA 1
ATOM 1364 C C . ARG A 1 165 ? -22.347 -0.530 7.119 1.00 92.06 165 ARG A C 1
ATOM 1366 O O . ARG A 1 165 ? -22.911 -0.971 6.123 1.00 92.06 165 ARG A O 1
ATOM 1373 N N . ALA A 1 166 ? -21.553 0.538 7.087 1.00 90.38 166 ALA A N 1
ATOM 1374 C CA . ALA A 1 166 ? -21.205 1.257 5.869 1.00 90.38 166 ALA A CA 1
ATOM 1375 C C . ALA A 1 166 ? -19.961 0.693 5.157 1.00 90.38 166 ALA A C 1
ATOM 1377 O O . ALA A 1 166 ? -19.629 1.186 4.083 1.00 90.38 166 ALA A O 1
ATOM 1378 N N . GLY A 1 167 ? -19.266 -0.295 5.734 1.00 90.25 167 GLY A N 1
ATOM 1379 C CA . GLY A 1 167 ? -18.023 -0.836 5.175 1.00 90.25 167 GLY A CA 1
ATOM 1380 C C . GLY A 1 167 ? -16.803 0.074 5.363 1.00 90.25 167 GLY A C 1
ATOM 1381 O O . GLY A 1 167 ? -15.902 0.068 4.532 1.00 90.25 167 GLY A O 1
ATOM 1382 N N . TRP A 1 168 ? -16.769 0.870 6.436 1.00 91.50 168 TRP A N 1
ATOM 1383 C CA . TRP A 1 168 ? -15.653 1.759 6.796 1.00 91.50 168 TRP A CA 1
ATOM 1384 C C . TRP A 1 168 ? -15.223 2.785 5.723 1.00 91.50 168 TRP A C 1
ATOM 1386 O O . TRP A 1 168 ? -14.024 2.957 5.484 1.00 91.50 168 TRP A O 1
ATOM 1396 N N . PRO A 1 169 ? -16.152 3.556 5.121 1.00 91.69 169 PRO A N 1
ATOM 1397 C CA . PRO A 1 169 ? -15.776 4.641 4.215 1.00 91.69 169 PRO A CA 1
ATOM 1398 C C . PRO A 1 169 ? -14.990 5.726 4.969 1.00 91.69 169 PRO A C 1
ATOM 1400 O O . PRO A 1 169 ? -15.095 5.835 6.192 1.00 91.69 169 PRO A O 1
ATOM 1403 N N . GLU A 1 170 ? -14.264 6.593 4.255 1.00 89.44 170 GLU A N 1
ATOM 1404 C CA . GLU A 1 170 ? -13.497 7.703 4.862 1.00 89.44 170 GLU A CA 1
ATOM 1405 C C . GLU A 1 170 ? -14.371 8.586 5.777 1.00 89.44 170 GLU A C 1
ATOM 1407 O O . GLU A 1 170 ? -13.909 9.130 6.785 1.00 89.44 170 GLU A O 1
ATOM 1412 N N . SER A 1 171 ? -15.664 8.713 5.449 1.00 93.38 171 SER A N 1
ATOM 1413 C CA . SER A 1 171 ? -16.628 9.453 6.256 1.00 93.38 171 SER A CA 1
ATOM 1414 C C . SER A 1 171 ? -18.040 8.872 6.220 1.00 93.38 171 SER A C 1
ATOM 1416 O O . SER A 1 171 ? -18.520 8.455 5.165 1.00 93.38 171 SER A O 1
ATOM 1418 N N . ILE A 1 172 ? -18.759 8.974 7.337 1.00 95.50 172 ILE A N 1
ATOM 1419 C CA . ILE A 1 172 ? -20.196 8.664 7.441 1.00 95.50 172 ILE A CA 1
ATOM 1420 C C . ILE A 1 172 ? -20.997 9.896 7.886 1.00 95.50 172 ILE A C 1
ATOM 1422 O O . ILE A 1 172 ? -20.436 10.780 8.538 1.00 95.50 172 ILE A O 1
ATOM 1426 N N . PRO A 1 173 ? -22.303 9.988 7.576 1.00 95.44 173 PRO A N 1
ATOM 1427 C CA . PRO A 1 173 ? -23.197 10.956 8.215 1.00 95.44 173 PRO A CA 1
ATOM 1428 C C . PRO A 1 173 ? -23.199 10.802 9.743 1.00 95.44 173 PRO A C 1
ATOM 1430 O O . PRO A 1 173 ? -22.940 9.711 10.246 1.00 95.44 173 PRO A O 1
ATOM 1433 N N . ASN A 1 174 ? -23.503 11.874 10.479 1.00 94.06 174 ASN A N 1
ATOM 1434 C CA . ASN A 1 174 ? -23.622 11.836 11.938 1.00 94.06 174 ASN A CA 1
ATOM 1435 C C . ASN A 1 174 ? -24.633 10.751 12.380 1.00 94.06 174 ASN A C 1
ATOM 1437 O O . ASN A 1 174 ? -25.820 10.896 12.087 1.00 94.06 174 ASN A O 1
ATOM 1441 N N . PRO A 1 175 ? -24.196 9.692 13.089 1.00 92.94 175 PRO A N 1
ATOM 1442 C CA . PRO A 1 175 ? -25.084 8.621 13.532 1.00 92.94 175 PRO A CA 1
ATOM 1443 C C . PRO A 1 175 ? -25.800 8.938 14.856 1.00 92.94 175 PRO A C 1
ATOM 1445 O O . PRO A 1 175 ? -26.545 8.100 15.355 1.00 92.94 175 PRO A O 1
ATOM 1448 N N . LEU A 1 176 ? -25.553 10.110 15.453 1.00 93.44 176 LEU A N 1
ATOM 1449 C CA . LEU A 1 176 ? -26.109 10.533 16.738 1.00 93.44 176 LEU A CA 1
ATOM 1450 C C . LEU A 1 176 ? -27.107 11.683 16.561 1.00 93.44 176 LEU A C 1
ATOM 1452 O O . LEU A 1 176 ? -26.978 12.494 15.647 1.00 93.44 176 LEU A O 1
ATOM 1456 N N . ASP A 1 177 ? -28.052 11.802 17.497 1.00 88.81 177 ASP A N 1
ATOM 1457 C CA . ASP A 1 177 ? -29.175 12.750 17.393 1.00 88.81 177 ASP A CA 1
ATOM 1458 C C . ASP A 1 177 ? -28.758 14.228 17.351 1.00 88.81 177 ASP A C 1
ATOM 1460 O O . ASP A 1 177 ? -29.473 15.054 16.789 1.00 88.81 177 ASP A O 1
ATOM 1464 N N . THR A 1 178 ? -27.639 14.585 17.996 1.00 91.06 178 THR A N 1
ATOM 1465 C CA . THR A 1 178 ? -27.190 15.981 18.107 1.00 91.06 178 THR A CA 1
ATOM 1466 C C . THR A 1 178 ? -25.693 16.134 17.864 1.00 91.06 178 THR A C 1
ATOM 1468 O O . THR A 1 178 ? -24.895 15.223 18.115 1.00 91.06 178 THR A O 1
ATOM 1471 N N . GLU A 1 179 ? -25.293 17.315 17.391 1.00 90.38 179 GLU A N 1
ATOM 1472 C CA . GLU A 1 179 ? -23.887 17.637 17.138 1.00 90.38 179 GLU A CA 1
ATOM 1473 C C . GLU A 1 179 ? -23.068 17.709 18.431 1.00 90.38 179 GLU A C 1
ATOM 1475 O O . GLU A 1 179 ? -21.896 17.330 18.448 1.00 90.38 179 GLU A O 1
ATOM 1480 N N . GLU A 1 180 ? -23.670 18.150 19.537 1.00 90.69 180 GLU A N 1
ATOM 1481 C CA . GLU A 1 180 ? -23.012 18.214 20.842 1.00 90.69 180 GLU A CA 1
ATOM 1482 C C . GLU A 1 180 ? -22.648 16.815 21.342 1.00 90.69 180 GLU A C 1
ATOM 1484 O O . GLU A 1 180 ? -21.513 16.595 21.779 1.00 90.69 180 GLU A O 1
ATOM 1489 N N . LYS A 1 181 ? -23.574 15.850 21.215 1.00 92.94 181 LYS A N 1
ATOM 1490 C CA . LYS A 1 181 ? -23.319 14.442 21.553 1.00 92.94 181 LYS A CA 1
ATOM 1491 C C . LYS A 1 181 ? -22.184 13.884 20.702 1.00 92.94 181 LYS A C 1
ATOM 1493 O O . LYS A 1 181 ? -21.304 13.207 21.236 1.00 92.94 181 LYS A O 1
ATOM 1498 N N . LEU A 1 182 ? -22.169 14.196 19.405 1.00 92.81 182 LEU A N 1
ATOM 1499 C CA . LEU A 1 182 ? -21.110 13.757 18.503 1.00 92.81 182 LEU A CA 1
ATOM 1500 C C . LEU A 1 182 ? -19.748 14.324 18.890 1.00 92.81 182 LEU A C 1
ATOM 1502 O O . LEU A 1 182 ? -18.789 13.568 19.039 1.00 92.81 182 LEU A O 1
ATOM 1506 N N . ASN A 1 183 ? -19.659 15.635 19.096 1.00 92.06 183 ASN A N 1
ATOM 1507 C CA . ASN A 1 183 ? -18.410 16.292 19.466 1.00 92.06 183 ASN A CA 1
ATOM 1508 C C . ASN A 1 183 ? -17.850 15.742 20.780 1.00 92.0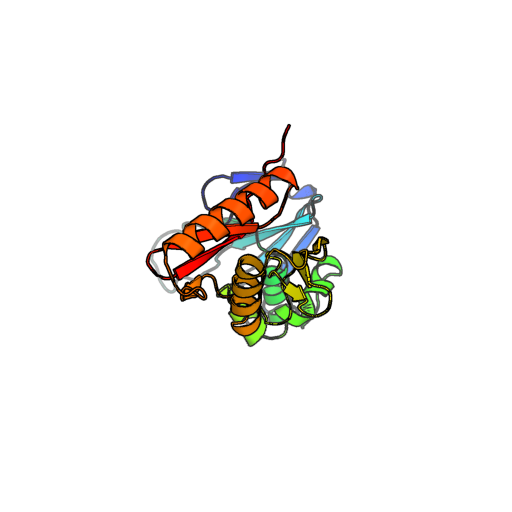6 183 ASN A C 1
ATOM 1510 O O . ASN A 1 183 ? -16.652 15.459 20.871 1.00 92.06 183 ASN A O 1
ATOM 1514 N N . GLN A 1 184 ? -18.714 15.543 21.778 1.00 93.19 184 GLN A N 1
ATOM 1515 C CA . GLN A 1 184 ? -18.316 14.961 23.054 1.00 93.19 184 GLN A CA 1
ATOM 1516 C C . GLN A 1 184 ? -17.847 13.509 22.879 1.00 93.19 184 GLN A C 1
ATOM 1518 O O . GLN A 1 184 ? -16.767 13.154 23.346 1.00 93.19 184 GLN A O 1
ATOM 1523 N N . THR A 1 185 ? -18.582 12.700 22.112 1.00 93.81 185 THR A N 1
ATOM 1524 C CA . THR A 1 185 ? -18.232 11.293 21.861 1.00 93.81 185 THR A CA 1
ATOM 1525 C C . THR A 1 185 ? -16.901 11.160 21.117 1.00 93.81 185 THR A C 1
ATOM 1527 O O . THR A 1 185 ? -16.054 10.368 21.527 1.00 93.81 185 THR A O 1
ATOM 1530 N N . ILE A 1 186 ? -16.658 11.970 20.077 1.00 93.38 186 ILE A N 1
ATOM 1531 C CA . ILE A 1 186 ? -15.377 12.011 19.349 1.00 93.38 186 ILE A CA 1
ATOM 1532 C C . ILE A 1 186 ? -14.234 12.415 20.286 1.00 93.38 186 ILE A C 1
ATOM 1534 O O . ILE A 1 186 ? -13.142 11.843 20.231 1.00 93.38 186 ILE A O 1
ATOM 1538 N N . LYS A 1 187 ? -14.461 13.408 21.155 1.00 92.00 187 LYS A N 1
ATOM 1539 C CA . LYS A 1 187 ? -13.464 13.862 22.129 1.00 92.00 187 LYS A CA 1
ATOM 1540 C C . LYS A 1 187 ? -13.106 12.749 23.112 1.00 92.00 187 LYS A C 1
ATOM 1542 O O . LYS A 1 187 ? -11.917 12.518 23.336 1.00 92.00 187 LYS A O 1
ATOM 1547 N N . ASP A 1 188 ? -14.101 12.045 23.641 1.00 90.25 188 ASP A N 1
ATOM 1548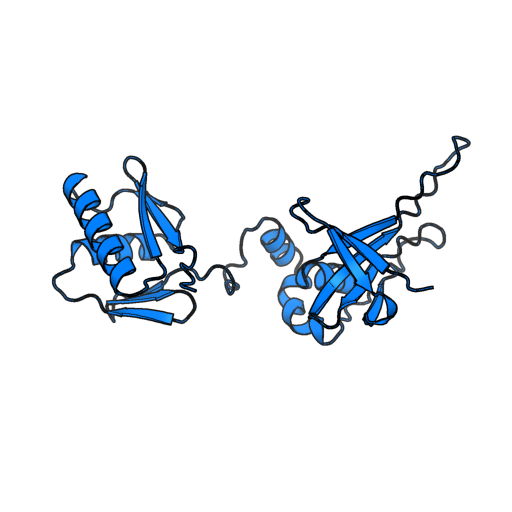 C CA . ASP A 1 188 ? -13.902 10.940 24.582 1.00 90.25 188 ASP A CA 1
ATOM 1549 C C . ASP A 1 188 ? -13.226 9.742 23.914 1.00 90.25 188 ASP A C 1
ATOM 1551 O O . ASP A 1 188 ? -12.282 9.181 24.474 1.00 90.25 188 ASP A O 1
ATOM 1555 N N . PHE A 1 189 ? -13.619 9.418 22.679 1.00 89.50 189 PHE A N 1
ATOM 1556 C CA . PHE A 1 189 ? -12.976 8.377 21.882 1.00 89.50 189 PHE A CA 1
ATOM 1557 C C . PHE A 1 189 ? -11.494 8.692 21.662 1.00 89.50 189 PHE A C 1
ATOM 1559 O O . PHE A 1 189 ? -10.621 7.893 21.989 1.00 89.50 189 PHE A O 1
ATOM 1566 N N . ASN A 1 190 ? -11.186 9.892 21.167 1.00 90.81 190 ASN A N 1
ATOM 1567 C CA . ASN A 1 190 ? -9.813 10.306 20.890 1.00 90.81 190 ASN A CA 1
ATOM 1568 C C . ASN A 1 190 ? -8.965 10.449 22.159 1.00 90.81 190 ASN A C 1
ATOM 1570 O O . ASN A 1 190 ? -7.750 10.255 22.107 1.00 90.81 190 ASN A O 1
ATOM 1574 N N . LYS A 1 191 ? -9.570 10.834 23.290 1.00 88.00 191 LYS A N 1
ATOM 1575 C CA . LYS A 1 191 ? -8.890 10.870 24.591 1.00 88.00 191 LYS A CA 1
ATOM 1576 C C . LYS A 1 191 ? -8.481 9.458 25.000 1.00 88.00 191 LYS A C 1
ATOM 1578 O O . LYS A 1 191 ? -7.324 9.247 25.350 1.00 88.00 191 LYS A O 1
ATOM 1583 N N . LYS A 1 192 ? -9.404 8.501 24.885 1.00 84.69 192 LYS A N 1
ATOM 1584 C CA . LYS A 1 192 ? -9.153 7.087 25.164 1.00 84.69 192 LYS A CA 1
ATOM 1585 C C . LYS A 1 192 ? -8.086 6.505 24.234 1.00 84.69 192 LYS A C 1
ATOM 1587 O O . LYS A 1 192 ? -7.105 5.957 24.719 1.00 84.69 192 LYS A O 1
ATOM 1592 N N . ALA A 1 193 ? -8.203 6.747 22.927 1.00 83.56 193 ALA A N 1
ATOM 1593 C CA . ALA A 1 193 ? -7.195 6.380 21.932 1.00 83.56 193 ALA A CA 1
ATOM 1594 C C . ALA A 1 193 ? -5.800 6.890 22.305 1.00 83.56 193 ALA A C 1
ATOM 1596 O O . ALA A 1 193 ? -4.849 6.121 22.317 1.00 83.56 193 ALA A O 1
ATOM 1597 N N . ARG A 1 194 ? -5.653 8.151 22.718 1.00 83.06 194 ARG A N 1
ATOM 1598 C CA . ARG A 1 194 ? -4.341 8.672 23.137 1.00 83.06 194 ARG A CA 1
ATOM 1599 C C . ARG A 1 194 ? -3.791 8.008 24.398 1.00 83.06 194 ARG A C 1
ATOM 1601 O O . ARG A 1 194 ? -2.587 7.795 24.474 1.00 83.06 194 ARG A O 1
ATOM 1608 N N . CYS A 1 195 ? -4.639 7.705 25.379 1.00 82.88 195 CYS A N 1
ATOM 1609 C CA . CYS A 1 195 ? -4.208 7.056 26.619 1.00 82.88 195 CYS A CA 1
ATOM 1610 C C . CYS A 1 195 ? -3.804 5.590 26.408 1.00 82.88 195 CYS A C 1
ATOM 1612 O O . CYS A 1 195 ? -2.855 5.137 27.041 1.00 82.88 195 CYS A O 1
ATOM 1614 N N . SER A 1 196 ? -4.491 4.879 25.511 1.00 78.38 196 SER A N 1
ATOM 1615 C CA . SER A 1 196 ? -4.293 3.445 25.260 1.00 78.38 196 SER A CA 1
ATOM 1616 C C . SER A 1 196 ? -3.394 3.139 24.051 1.00 78.38 196 SER A C 1
ATOM 1618 O O . SER A 1 196 ? -3.310 1.985 23.647 1.00 78.38 196 SER A O 1
ATOM 1620 N N . GLY A 1 1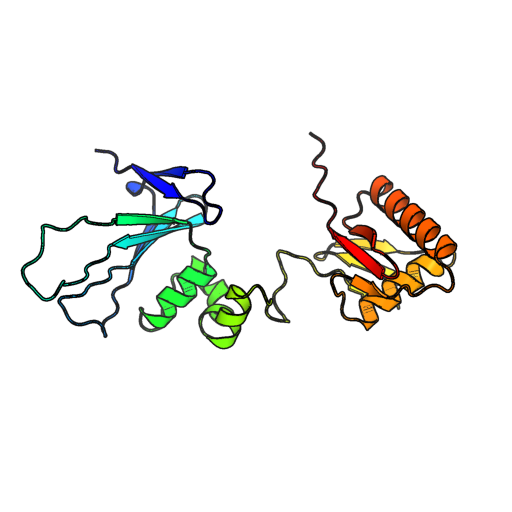97 ? -2.777 4.147 23.420 1.00 79.38 197 GLY A N 1
ATOM 1621 C CA . GLY A 1 197 ? -1.976 3.953 22.198 1.00 79.38 197 GLY A CA 1
ATOM 1622 C C . GLY A 1 197 ? -2.800 3.504 20.984 1.00 79.38 197 GLY A C 1
ATOM 1623 O O . GLY A 1 197 ? -2.327 2.744 20.149 1.00 79.38 197 GLY A O 1
ATOM 1624 N N . GLY A 1 198 ? -4.056 3.937 20.911 1.00 79.56 198 GLY A N 1
ATOM 1625 C CA . GLY A 1 198 ? -5.010 3.512 19.904 1.00 79.56 198 GLY A CA 1
ATOM 1626 C C . GLY A 1 198 ? -4.699 3.984 18.490 1.00 79.56 198 GLY A C 1
ATOM 1627 O O . GLY A 1 198 ? -4.341 5.149 18.295 1.00 79.56 198 GLY A O 1
ATOM 1628 N N . PRO A 1 199 ? -4.899 3.105 17.493 1.00 83.25 199 PRO A N 1
ATOM 1629 C CA . PRO A 1 199 ? -4.507 3.357 16.113 1.00 83.25 199 PRO A CA 1
ATOM 1630 C C . PRO A 1 199 ? -5.492 4.255 15.364 1.00 83.25 199 PRO A C 1
ATOM 1632 O O . PRO A 1 199 ? -5.237 4.584 14.215 1.00 83.25 199 PRO A O 1
ATOM 1635 N N . LEU A 1 200 ? -6.614 4.660 15.968 1.00 87.94 200 LEU A N 1
ATOM 1636 C CA . LEU A 1 200 ? -7.682 5.394 15.291 1.00 87.94 200 LEU A CA 1
ATOM 1637 C C . LEU A 1 200 ? -7.931 6.769 15.895 1.00 87.94 200 LEU A C 1
ATOM 1639 O O . LEU A 1 200 ? -7.957 6.951 17.113 1.00 87.94 200 LEU A O 1
ATOM 1643 N N . GLN A 1 201 ? -8.177 7.735 15.015 1.00 90.12 201 GLN A N 1
ATOM 1644 C CA . GLN A 1 201 ? -8.646 9.064 15.376 1.00 90.12 201 GLN A CA 1
ATOM 1645 C C . GLN A 1 201 ? -9.893 9.414 14.579 1.00 90.12 201 GLN A C 1
ATOM 1647 O O . GLN A 1 201 ? -9.894 9.340 13.352 1.00 90.12 201 GLN A O 1
ATOM 1652 N N . PHE A 1 202 ? -10.918 9.886 15.281 1.00 92.50 202 PHE A N 1
ATOM 1653 C CA . PHE A 1 202 ? -12.120 10.426 14.661 1.00 92.50 202 PHE A CA 1
ATOM 1654 C C . PHE A 1 202 ? -12.065 11.948 14.618 1.00 92.50 202 PHE A C 1
ATOM 1656 O O . PHE A 1 202 ? -11.527 12.604 15.515 1.00 92.50 202 PHE A O 1
ATOM 1663 N N . ARG A 1 203 ? -12.634 12.535 13.574 1.00 92.44 203 ARG A N 1
ATOM 1664 C CA . ARG A 1 203 ? -12.815 13.980 13.441 1.00 92.44 203 ARG A CA 1
ATOM 1665 C C . ARG A 1 203 ? -14.212 14.267 12.926 1.00 92.44 203 ARG A C 1
ATOM 1667 O O . ARG A 1 203 ? -14.772 13.488 12.164 1.00 92.44 203 ARG A O 1
ATOM 1674 N N . ARG A 1 204 ? -14.759 15.406 13.334 1.00 92.19 204 ARG A N 1
ATOM 1675 C CA . ARG A 1 204 ? -15.968 15.936 12.715 1.00 92.19 204 ARG A CA 1
ATOM 1676 C C . ARG A 1 204 ? -15.580 16.721 11.469 1.00 92.19 204 ARG A C 1
ATOM 1678 O O . ARG A 1 204 ? -14.653 17.527 11.526 1.00 92.19 204 ARG A O 1
ATOM 1685 N N . ASP A 1 205 ? -16.323 16.511 10.397 1.00 87.88 205 ASP A N 1
ATOM 1686 C CA . ASP A 1 205 ? -16.290 17.334 9.195 1.00 87.88 205 ASP A CA 1
ATOM 1687 C C . ASP A 1 205 ? -17.731 17.690 8.815 1.00 87.88 205 ASP A C 1
ATOM 1689 O O . ASP A 1 205 ? -18.487 16.844 8.339 1.00 87.88 205 ASP A O 1
ATOM 1693 N N . ASN A 1 206 ? -18.147 18.926 9.105 1.00 88.56 206 ASN A N 1
ATOM 1694 C CA . ASN A 1 206 ? -19.544 19.366 9.011 1.00 88.56 206 ASN A CA 1
ATOM 1695 C C . ASN A 1 206 ? -20.498 18.420 9.776 1.00 88.56 206 ASN A C 1
ATOM 1697 O O . ASN A 1 206 ? -20.323 18.198 10.977 1.00 88.56 206 ASN A O 1
ATOM 1701 N N . CYS A 1 207 ? -21.480 17.837 9.082 1.00 86.31 207 CYS A N 1
ATOM 1702 C CA . CYS A 1 207 ? -22.444 16.871 9.620 1.00 86.31 207 CYS A CA 1
ATOM 1703 C C . CYS A 1 207 ? -21.969 15.412 9.490 1.00 86.31 207 CYS A C 1
ATOM 1705 O O . CYS A 1 207 ? -22.785 14.490 9.535 1.00 86.31 207 CYS A O 1
ATOM 1707 N N . ARG A 1 208 ? -20.671 15.189 9.256 1.00 92.44 208 ARG A N 1
ATOM 1708 C CA . ARG A 1 208 ? -20.079 13.867 9.039 1.00 92.44 208 ARG A CA 1
ATOM 1709 C C . ARG A 1 208 ? -19.005 13.562 10.073 1.00 92.44 208 ARG A C 1
ATOM 1711 O O . ARG A 1 208 ? -18.376 14.451 10.653 1.00 92.44 208 ARG A O 1
ATOM 1718 N N . VAL A 1 209 ? -18.780 12.273 10.267 1.00 94.06 209 VAL A N 1
ATOM 1719 C CA . VAL A 1 209 ? -17.684 11.725 11.057 1.00 94.06 209 VAL A CA 1
ATOM 1720 C C . VAL A 1 209 ? -16.663 11.160 10.086 1.00 94.06 209 VAL A C 1
ATOM 1722 O O . VAL A 1 209 ? -17.012 10.317 9.267 1.00 94.06 209 VAL A O 1
ATOM 1725 N N . ARG A 1 210 ? -15.419 11.627 10.172 1.00 93.50 210 ARG A N 1
ATOM 1726 C CA . ARG A 1 210 ? -14.260 11.083 9.458 1.00 93.50 210 ARG A CA 1
ATOM 1727 C C . ARG A 1 210 ? -13.396 10.273 10.404 1.00 93.50 210 ARG A C 1
ATOM 1729 O O . ARG A 1 210 ? -13.269 10.638 11.576 1.00 93.50 210 ARG A O 1
ATOM 1736 N N . TRP A 1 211 ? -12.761 9.230 9.893 1.00 92.25 211 TRP A N 1
ATOM 1737 C CA . TRP A 1 211 ? -11.739 8.487 10.623 1.00 92.25 211 TRP A CA 1
ATOM 1738 C C . TRP A 1 211 ? -10.403 8.551 9.890 1.00 92.25 211 TRP A C 1
ATOM 1740 O O . TRP A 1 211 ? -10.337 8.834 8.698 1.00 92.25 211 TRP A O 1
ATOM 1750 N N . ARG A 1 212 ? -9.323 8.338 10.635 1.00 89.88 212 ARG A N 1
ATOM 1751 C CA . ARG A 1 212 ? -7.974 8.175 10.096 1.00 89.88 212 ARG A CA 1
ATOM 1752 C C . ARG A 1 212 ? -7.146 7.318 11.034 1.00 89.88 212 ARG A C 1
ATOM 1754 O O . ARG A 1 212 ? -7.391 7.326 12.247 1.00 89.88 212 ARG A O 1
ATOM 1761 N N . LEU A 1 213 ? -6.126 6.661 10.496 1.00 87.19 213 LEU A N 1
ATOM 1762 C CA . LEU A 1 213 ? -5.102 6.055 11.331 1.00 87.19 213 LEU A CA 1
ATOM 1763 C C . LEU A 1 213 ? -4.317 7.152 12.062 1.00 87.19 213 LEU A C 1
ATOM 1765 O O . LEU A 1 213 ? -3.992 8.208 11.509 1.00 87.19 213 LEU A O 1
ATOM 1769 N N . ALA A 1 214 ? -4.053 6.931 13.343 1.00 80.50 214 ALA A N 1
ATOM 1770 C CA . ALA A 1 214 ? -3.132 7.749 14.100 1.00 80.50 214 ALA A CA 1
ATOM 1771 C C . ALA A 1 214 ? -1.736 7.507 13.517 1.00 80.50 214 ALA A C 1
ATOM 1773 O O . ALA A 1 214 ? -1.165 6.441 13.715 1.00 80.50 214 ALA A O 1
ATOM 1774 N N . SER A 1 215 ? -1.194 8.488 12.791 1.00 61.34 215 SER A N 1
ATOM 1775 C CA . SER A 1 215 ? 0.208 8.488 12.368 1.00 61.34 215 SER A CA 1
ATOM 1776 C C . SER A 1 215 ? 1.063 8.231 13.606 1.00 61.34 215 SER A C 1
ATOM 1778 O O . SER A 1 215 ? 1.027 9.044 14.540 1.00 61.34 215 SER A O 1
ATOM 1780 N N . GLY A 1 216 ? 1.719 7.069 13.646 1.00 51.28 216 GLY A N 1
ATOM 1781 C CA . GLY A 1 216 ? 2.397 6.553 14.826 1.00 51.28 216 GLY A CA 1
ATOM 1782 C C . GLY A 1 216 ? 3.219 7.648 15.486 1.00 51.28 216 GLY A C 1
ATOM 1783 O O . GLY A 1 216 ? 4.181 8.154 14.916 1.00 51.28 216 GLY A O 1
ATOM 1784 N N . SER A 1 217 ? 2.831 8.041 16.698 1.00 37.34 217 SER A N 1
ATOM 1785 C CA . SER A 1 217 ? 3.750 8.747 17.580 1.00 37.34 217 SER A CA 1
ATOM 1786 C C . SER A 1 217 ? 4.748 7.700 18.054 1.00 37.34 217 SER A C 1
ATOM 1788 O O . SER A 1 217 ? 4.599 7.152 19.143 1.00 37.34 217 SER A O 1
ATOM 1790 N N . SER A 1 218 ? 5.719 7.375 17.197 1.00 31.45 218 SER A N 1
ATOM 1791 C CA . SER A 1 218 ? 6.952 6.730 17.623 1.00 31.45 218 SER A CA 1
ATOM 1792 C C . SER A 1 218 ? 7.573 7.686 18.631 1.00 31.45 218 SER A C 1
ATOM 1794 O O . SER A 1 218 ? 8.161 8.703 18.266 1.00 31.45 218 SER A O 1
ATOM 1796 N N . LYS A 1 219 ? 7.324 7.438 19.916 1.00 30.44 219 LYS A N 1
ATOM 1797 C CA . LYS A 1 219 ? 8.099 8.076 20.971 1.00 30.44 219 LYS A CA 1
ATOM 1798 C C . LYS A 1 219 ? 9.548 7.604 20.771 1.00 30.44 219 LYS A C 1
ATOM 1800 O O . LYS A 1 219 ? 9.725 6.394 20.628 1.00 30.44 219 LYS A O 1
ATOM 1805 N N . PRO A 1 220 ? 10.531 8.514 20.694 1.00 37.44 220 PRO A N 1
ATOM 1806 C CA . PRO A 1 220 ? 11.935 8.129 20.774 1.00 37.44 220 PRO A CA 1
ATOM 1807 C C . PRO A 1 220 ? 12.247 7.475 22.126 1.00 37.44 220 PRO A C 1
ATOM 1809 O O . PRO A 1 220 ? 11.517 7.762 23.110 1.00 37.44 220 PRO A O 1
#

Sequence (220 aa):
MSDYIWVSRENALGQFAVDLHRCQRFRVSDPRIHEWADTLCIYYLTPDGRWIKHVGDNMPVNGDEEPWDWGEWYEEAEPVQVAHDMLWRFDGRLPPELEEYREIAADYDRFAAWLDGDPDPEATADNPRPRWDVGTRRLVVGGVAWEAFSREAENQCAILDAFERAGWPESIPNPLDTEEKLNQTIKDFNKKARCSGGPLQFRRDNCRVRWRLASGSSKP

pLDDT: mean 80.44, std 15.53, range [30.44, 95.5]